Protein AF-A0A6A7N1U3-F1 (afdb_monomer_lite)

Sequence (208 aa):
MEHDYLNSYSTALIQRFNQGRMKMSNWFRCVLFIFVIFCEKYALAQCVNSATPSCGVYTQCFAKYCNCSTSSSEYFISYGKNYCERFLGNTKFSKEGEKWRNATLVCLQEAIVPHLEITEPVKACDCPAMRKVAIDSHVGCYTQPSNSICNLPTEDLVEIGKIVALKDIFSKEGWDTMKQIAAKCKTTAGSADKRDRWDTMSKALNAY

Structure (mmCIF, N/CA/C/O backbone):
data_AF-A0A6A7N1U3-F1
#
_entry.id   AF-A0A6A7N1U3-F1
#
loop_
_atom_site.group_PDB
_atom_site.id
_atom_site.type_symbol
_atom_site.label_atom_id
_atom_site.label_alt_id
_atom_site.label_comp_id
_atom_site.label_asym_id
_atom_site.label_entity_id
_atom_site.label_seq_id
_atom_site.pdbx_PDB_ins_code
_atom_site.Cartn_x
_atom_site.Cartn_y
_atom_site.Cartn_z
_atom_site.occupancy
_atom_site.B_iso_or_equiv
_atom_site.auth_seq_id
_atom_site.auth_comp_id
_atom_site.auth_asym_id
_atom_site.auth_atom_id
_atom_site.pdbx_PDB_model_num
ATOM 1 N N . MET A 1 1 ? 79.857 -4.836 -48.241 1.00 50.47 1 MET A N 1
ATOM 2 C CA . MET A 1 1 ? 79.971 -4.096 -46.965 1.00 50.47 1 MET A CA 1
ATOM 3 C C . MET A 1 1 ? 78.721 -3.244 -46.779 1.00 50.47 1 MET A C 1
ATOM 5 O O . MET A 1 1 ? 78.806 -2.028 -46.796 1.00 50.47 1 MET A O 1
ATOM 9 N N . GLU A 1 2 ? 77.547 -3.871 -46.676 1.00 46.44 2 GLU A N 1
ATOM 10 C CA . GLU A 1 2 ? 76.275 -3.126 -46.628 1.00 46.44 2 GLU A CA 1
ATOM 11 C C . GLU A 1 2 ? 75.153 -3.962 -45.984 1.00 46.44 2 GLU A C 1
ATOM 13 O O . GLU A 1 2 ? 74.002 -3.906 -46.389 1.00 46.44 2 GLU A O 1
ATOM 18 N N . HIS A 1 3 ? 75.498 -4.802 -45.000 1.00 45.06 3 HIS A N 1
ATOM 19 C CA . HIS A 1 3 ? 74.527 -5.649 -44.289 1.00 45.06 3 HIS A CA 1
ATOM 20 C C . HIS A 1 3 ? 74.457 -5.395 -42.773 1.00 45.06 3 HIS A C 1
ATOM 22 O O . HIS A 1 3 ? 73.609 -5.984 -42.110 1.00 45.06 3 HIS A O 1
ATOM 28 N N . ASP A 1 4 ? 75.256 -4.462 -42.235 1.00 54.09 4 ASP A N 1
ATOM 29 C CA . ASP A 1 4 ? 75.369 -4.241 -40.780 1.00 54.09 4 ASP A CA 1
ATOM 30 C C . ASP A 1 4 ? 74.748 -2.930 -40.262 1.00 54.09 4 ASP A C 1
ATOM 32 O O . ASP A 1 4 ? 74.696 -2.712 -39.055 1.00 54.09 4 ASP A O 1
ATOM 36 N N . TYR A 1 5 ? 74.215 -2.057 -41.128 1.00 45.06 5 TYR A N 1
ATOM 37 C CA . TYR A 1 5 ? 73.687 -0.749 -40.691 1.00 45.06 5 TYR A CA 1
ATOM 38 C C . TYR A 1 5 ? 72.175 -0.712 -40.404 1.00 45.06 5 TYR A C 1
ATOM 40 O O . TYR A 1 5 ? 71.711 0.161 -39.671 1.00 45.06 5 TYR A O 1
ATOM 48 N N . LEU A 1 6 ? 71.387 -1.669 -40.911 1.00 44.62 6 LEU A N 1
ATOM 49 C CA . LEU A 1 6 ? 69.923 -1.674 -40.737 1.00 44.62 6 LEU A CA 1
ATOM 50 C C . LEU A 1 6 ? 69.439 -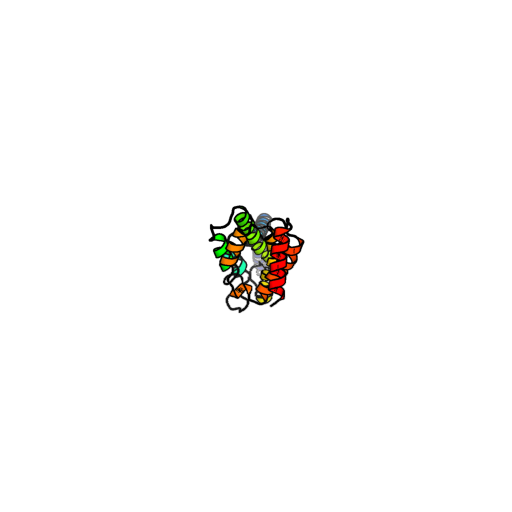2.416 -39.476 1.00 44.62 6 LEU A C 1
ATOM 52 O O . LEU A 1 6 ? 68.294 -2.240 -39.065 1.00 44.62 6 LEU A O 1
ATOM 56 N N . ASN A 1 7 ? 70.309 -3.178 -38.804 1.00 48.47 7 ASN A N 1
ATOM 57 C CA . ASN A 1 7 ? 69.941 -3.955 -37.609 1.00 48.47 7 ASN A CA 1
ATOM 58 C C . ASN A 1 7 ? 70.019 -3.167 -36.286 1.00 48.47 7 ASN A C 1
ATOM 60 O O . ASN A 1 7 ? 69.511 -3.626 -35.266 1.00 48.47 7 ASN A O 1
ATOM 64 N N . SER A 1 8 ? 70.622 -1.974 -36.291 1.00 50.38 8 SER A N 1
ATOM 65 C CA . SER A 1 8 ? 70.774 -1.121 -35.098 1.00 50.38 8 SER A CA 1
ATOM 66 C C . SER A 1 8 ? 69.531 -0.256 -34.814 1.00 50.38 8 SER A C 1
ATOM 68 O O . SER A 1 8 ? 69.204 0.039 -33.664 1.00 50.38 8 SER A O 1
ATOM 70 N N . TYR A 1 9 ? 68.768 0.104 -35.853 1.00 45.06 9 TYR A N 1
ATOM 71 C CA . TYR A 1 9 ? 67.606 0.993 -35.715 1.00 45.06 9 TYR A CA 1
ATOM 72 C C . TYR A 1 9 ? 66.306 0.264 -35.336 1.00 45.06 9 TYR A C 1
ATOM 74 O O . TYR A 1 9 ? 65.434 0.854 -34.695 1.00 45.06 9 TYR A O 1
ATOM 82 N N . SER A 1 10 ? 66.175 -1.027 -35.666 1.00 51.41 10 SER A N 1
ATOM 83 C CA . SER A 1 10 ? 64.956 -1.796 -35.371 1.00 51.41 10 SER A CA 1
ATOM 84 C C . SER A 1 10 ? 64.837 -2.200 -33.894 1.00 51.41 10 SER A C 1
ATOM 86 O O . SER A 1 10 ? 63.732 -2.336 -33.371 1.00 51.41 10 SER A O 1
ATOM 88 N N . THR A 1 11 ? 65.953 -2.348 -33.181 1.00 51.69 11 THR A N 1
ATOM 89 C CA . THR A 1 11 ? 65.985 -2.712 -31.752 1.00 51.69 11 THR A CA 1
ATOM 90 C C . THR A 1 11 ? 65.705 -1.520 -30.832 1.00 51.69 11 THR A C 1
ATOM 92 O O . THR A 1 11 ? 65.059 -1.687 -29.795 1.00 51.69 11 THR A O 1
ATOM 95 N N . ALA A 1 12 ? 66.083 -0.302 -31.233 1.00 50.91 12 ALA A N 1
ATOM 96 C CA . ALA A 1 12 ? 65.850 0.914 -30.447 1.00 50.91 12 ALA A CA 1
ATOM 97 C C . ALA A 1 12 ? 64.370 1.361 -30.423 1.00 50.91 12 ALA A C 1
ATOM 99 O O . ALA A 1 12 ? 63.897 1.896 -29.416 1.00 50.91 12 ALA A O 1
ATOM 100 N N . LEU A 1 13 ? 63.610 1.111 -31.496 1.00 49.84 13 LEU A N 1
ATOM 101 C CA . LEU A 1 13 ? 62.176 1.434 -31.571 1.00 49.84 13 LEU A CA 1
ATOM 102 C C . LEU A 1 13 ? 61.299 0.422 -30.815 1.00 49.84 13 LEU A C 1
ATOM 104 O O . LEU A 1 13 ? 60.340 0.819 -30.148 1.00 49.84 13 LEU A O 1
ATOM 108 N N . ILE A 1 14 ? 61.666 -0.865 -30.821 1.00 53.00 14 ILE A N 1
ATOM 109 C CA . ILE A 1 14 ? 60.950 -1.911 -30.069 1.00 53.00 14 ILE A CA 1
ATOM 110 C C . ILE A 1 14 ? 61.158 -1.749 -28.550 1.00 53.00 14 ILE A C 1
ATOM 112 O O . ILE A 1 14 ? 60.223 -1.954 -27.773 1.00 53.00 14 ILE A O 1
ATOM 116 N N . GLN A 1 15 ? 62.332 -1.290 -28.096 1.00 50.69 15 GLN A N 1
ATOM 117 C CA . GLN A 1 15 ? 62.557 -1.004 -26.671 1.00 50.69 15 GLN A CA 1
ATOM 118 C C . GLN A 1 15 ? 61.761 0.203 -26.150 1.00 50.69 15 GLN A C 1
ATOM 120 O O . GLN A 1 15 ? 61.333 0.185 -24.995 1.00 50.69 15 GLN A O 1
ATOM 125 N N . ARG A 1 16 ? 61.489 1.218 -26.983 1.00 49.69 16 ARG A N 1
ATOM 126 C CA . ARG A 1 16 ? 60.677 2.381 -26.575 1.00 49.69 16 ARG A CA 1
ATOM 127 C C . ARG A 1 16 ? 59.177 2.079 -26.519 1.00 49.69 16 ARG A C 1
ATOM 129 O O . ARG A 1 16 ? 58.504 2.581 -25.622 1.00 49.69 16 ARG A O 1
ATOM 136 N N . PHE A 1 17 ? 58.662 1.195 -27.377 1.00 47.50 17 PHE A N 1
ATOM 137 C CA . PHE A 1 17 ? 57.262 0.746 -27.297 1.00 47.50 17 PHE A CA 1
ATOM 138 C C . PHE A 1 17 ? 56.969 -0.103 -26.047 1.00 47.50 17 PHE A C 1
ATOM 140 O O . PHE A 1 17 ? 55.867 -0.045 -25.503 1.00 47.50 17 PHE A O 1
ATOM 147 N N . ASN A 1 18 ? 57.958 -0.842 -25.530 1.00 46.78 18 ASN A N 1
ATOM 148 C CA . ASN A 1 18 ? 57.790 -1.662 -24.324 1.00 46.78 18 ASN A CA 1
ATOM 149 C C . ASN A 1 18 ? 57.903 -0.868 -23.005 1.00 46.78 18 ASN A C 1
ATOM 151 O O . ASN A 1 18 ? 57.468 -1.351 -21.961 1.00 46.78 18 ASN A O 1
ATOM 155 N N . GLN A 1 19 ? 58.446 0.355 -23.037 1.00 49.53 19 GLN A N 1
ATOM 156 C CA . GLN A 1 19 ? 58.581 1.228 -21.860 1.00 49.53 19 GLN A CA 1
ATOM 157 C C . GLN A 1 19 ? 57.424 2.229 -21.681 1.00 49.53 19 GLN A C 1
ATOM 159 O O . GLN A 1 19 ? 57.359 2.907 -20.660 1.00 49.53 19 GLN A O 1
ATOM 164 N N . GLY A 1 20 ? 56.469 2.277 -22.616 1.00 42.31 20 GLY A N 1
ATOM 165 C CA . GLY A 1 20 ? 55.246 3.087 -22.513 1.00 42.31 20 GLY A CA 1
ATOM 166 C C . GLY A 1 20 ? 54.053 2.376 -21.865 1.00 42.31 20 GLY A C 1
ATOM 167 O O . GLY A 1 20 ? 52.970 2.951 -21.766 1.00 42.31 20 GLY A O 1
ATOM 168 N N . ARG A 1 21 ? 54.212 1.124 -21.412 1.00 48.84 21 ARG A N 1
ATOM 169 C CA . ARG A 1 21 ? 53.178 0.426 -20.640 1.00 48.84 21 ARG A CA 1
ATOM 170 C C . ARG A 1 21 ? 53.165 1.038 -19.239 1.00 48.84 21 ARG A C 1
ATOM 172 O O . ARG A 1 21 ? 53.895 0.581 -18.362 1.00 48.84 21 ARG A O 1
ATOM 179 N N . MET A 1 22 ? 52.379 2.104 -19.051 1.00 46.31 22 MET A N 1
ATOM 180 C CA . MET A 1 22 ? 52.116 2.683 -17.733 1.00 46.31 22 MET A CA 1
ATOM 181 C C . MET A 1 22 ? 51.844 1.535 -16.762 1.00 46.31 22 MET A C 1
ATOM 183 O O . MET A 1 22 ? 50.867 0.797 -16.916 1.00 46.31 22 MET A O 1
ATOM 187 N N . LYS A 1 23 ? 52.733 1.350 -15.780 1.00 51.47 23 LYS A N 1
ATOM 188 C CA . LYS A 1 23 ? 52.449 0.507 -14.625 1.00 51.47 23 LYS A CA 1
ATOM 189 C C . LYS A 1 23 ? 51.261 1.166 -13.944 1.00 51.47 23 LYS A C 1
ATOM 191 O O . LYS A 1 23 ? 51.439 2.141 -13.221 1.00 51.47 23 LYS A O 1
ATOM 196 N N . MET A 1 24 ? 50.056 0.682 -14.236 1.00 51.91 24 MET A N 1
ATOM 197 C CA . MET A 1 24 ? 48.864 1.029 -13.477 1.00 51.91 24 MET A CA 1
ATOM 198 C C . MET A 1 24 ? 49.200 0.648 -12.040 1.00 51.91 24 MET A C 1
ATOM 200 O O . MET A 1 24 ? 49.292 -0.537 -11.711 1.00 51.91 24 MET A O 1
ATOM 204 N N . SER A 1 25 ? 49.555 1.643 -11.230 1.00 61.16 25 SER A N 1
ATOM 205 C CA . SER A 1 25 ? 49.977 1.396 -9.863 1.00 61.16 25 SER A CA 1
ATOM 206 C C . SER A 1 25 ? 48.820 0.710 -9.143 1.00 61.16 25 SER A C 1
ATOM 208 O O . SER A 1 25 ? 47.650 0.937 -9.465 1.00 61.16 25 SER A O 1
ATOM 210 N N . ASN A 1 26 ? 49.126 -0.141 -8.164 1.00 55.31 26 ASN A N 1
ATOM 211 C CA . ASN A 1 26 ? 48.096 -0.802 -7.358 1.00 55.31 26 ASN A CA 1
ATOM 212 C C . ASN A 1 26 ? 47.098 0.213 -6.757 1.00 55.31 26 ASN A C 1
ATOM 214 O O . ASN A 1 26 ? 45.951 -0.143 -6.525 1.00 55.31 26 ASN A O 1
ATOM 218 N N . TRP A 1 27 ? 47.489 1.489 -6.625 1.00 53.34 27 TRP A N 1
ATOM 219 C CA . TRP A 1 27 ? 46.610 2.616 -6.311 1.00 53.34 27 TRP A CA 1
ATOM 220 C C . TRP A 1 27 ? 45.472 2.801 -7.327 1.00 53.34 27 TRP A C 1
ATOM 222 O O . TRP A 1 27 ? 44.320 2.856 -6.917 1.00 53.34 27 TRP A O 1
ATOM 232 N N . PHE A 1 28 ? 45.740 2.877 -8.637 1.00 54.59 28 PHE A N 1
ATOM 233 C CA . PHE A 1 28 ? 44.685 3.072 -9.647 1.00 54.59 28 PHE A CA 1
ATOM 234 C C . PHE A 1 28 ? 43.725 1.885 -9.716 1.00 54.59 28 PHE A C 1
ATOM 236 O O . PHE A 1 28 ? 42.524 2.081 -9.879 1.00 54.59 28 PHE A O 1
ATOM 243 N N . ARG A 1 29 ? 44.234 0.662 -9.519 1.00 55.44 29 ARG A N 1
ATOM 244 C CA . ARG A 1 29 ? 43.393 -0.534 -9.376 1.00 55.44 29 ARG A CA 1
ATOM 245 C C . ARG A 1 29 ? 42.526 -0.455 -8.116 1.00 55.44 29 ARG A C 1
ATOM 247 O O . ARG A 1 29 ? 41.325 -0.664 -8.218 1.00 55.44 29 ARG A O 1
ATOM 254 N N . CYS A 1 30 ? 43.083 -0.071 -6.968 1.00 52.34 30 CYS A N 1
ATOM 255 C CA . CYS A 1 30 ? 42.308 0.125 -5.739 1.00 52.34 30 CYS A CA 1
ATOM 256 C C . CYS A 1 30 ? 41.254 1.235 -5.873 1.00 52.34 30 CYS A C 1
ATOM 258 O O . CYS A 1 30 ? 40.128 1.046 -5.430 1.00 52.34 30 CYS A O 1
ATOM 260 N N . VAL A 1 31 ? 41.570 2.361 -6.518 1.00 58.62 31 VAL A N 1
ATOM 261 C CA . VAL A 1 31 ? 40.620 3.469 -6.717 1.00 58.62 31 VAL A CA 1
ATOM 262 C C . VAL A 1 31 ? 39.477 3.068 -7.651 1.00 58.62 31 VAL A C 1
ATOM 264 O O . VAL A 1 31 ? 38.331 3.380 -7.344 1.00 58.62 31 VAL A O 1
ATOM 267 N N . LEU A 1 32 ? 39.748 2.325 -8.733 1.00 57.34 32 LEU A N 1
ATOM 268 C CA . LEU A 1 32 ? 38.697 1.804 -9.618 1.00 57.34 32 LEU A CA 1
ATOM 269 C C . LEU A 1 32 ? 37.788 0.795 -8.895 1.00 57.34 32 LEU A C 1
ATOM 271 O O . LEU A 1 32 ? 36.570 0.862 -9.032 1.00 57.34 32 LEU A O 1
ATOM 275 N N . PHE A 1 33 ? 38.364 -0.104 -8.087 1.00 55.91 33 PHE A N 1
ATOM 276 C CA . PHE A 1 33 ? 37.598 -1.062 -7.280 1.00 55.91 33 PHE A CA 1
ATOM 277 C C . PHE A 1 33 ? 36.744 -0.370 -6.202 1.00 55.91 33 PHE A C 1
ATOM 279 O O . PHE A 1 33 ? 35.595 -0.755 -5.996 1.00 55.91 33 PHE A O 1
ATOM 286 N N . ILE A 1 34 ? 37.257 0.683 -5.556 1.00 55.59 34 ILE A N 1
ATOM 287 C CA . ILE A 1 34 ? 36.497 1.492 -4.588 1.00 55.59 34 ILE A CA 1
ATOM 288 C C . ILE A 1 34 ? 35.350 2.248 -5.283 1.00 55.59 34 ILE A C 1
ATOM 290 O O . ILE A 1 34 ? 34.248 2.299 -4.739 1.00 55.59 34 ILE A O 1
ATOM 294 N N . PHE A 1 35 ? 35.563 2.771 -6.496 1.00 54.53 35 PHE A N 1
ATOM 295 C CA . PHE A 1 35 ? 34.532 3.479 -7.269 1.00 54.53 35 PHE A CA 1
ATOM 296 C C . PHE A 1 35 ? 33.361 2.576 -7.694 1.00 54.53 35 PHE A C 1
ATOM 298 O O . PHE A 1 35 ? 32.206 2.995 -7.618 1.00 54.53 35 PHE A O 1
ATOM 305 N N . VAL A 1 36 ? 33.636 1.332 -8.102 1.00 54.78 36 VAL A N 1
ATOM 306 C CA . VAL A 1 36 ? 32.593 0.373 -8.516 1.00 54.78 36 VAL A CA 1
ATOM 307 C C . VAL A 1 36 ? 31.751 -0.089 -7.319 1.00 54.78 36 VAL A C 1
ATOM 309 O O . VAL A 1 36 ? 30.525 -0.081 -7.403 1.00 54.78 36 VAL A O 1
ATOM 312 N N . ILE A 1 37 ? 32.381 -0.396 -6.176 1.00 55.47 37 ILE A N 1
ATOM 313 C CA . ILE A 1 37 ? 31.669 -0.808 -4.949 1.00 55.47 37 ILE A CA 1
ATOM 314 C C . ILE A 1 37 ? 30.805 0.332 -4.389 1.00 55.47 37 ILE A C 1
ATOM 316 O O . ILE A 1 37 ? 29.726 0.082 -3.851 1.00 55.47 37 ILE A O 1
ATOM 320 N N . PHE A 1 38 ? 31.253 1.586 -4.509 1.00 53.19 38 PHE A N 1
ATOM 321 C CA . PHE A 1 38 ? 30.444 2.734 -4.101 1.00 53.19 38 PHE A CA 1
ATOM 322 C C . PHE A 1 38 ? 29.171 2.833 -4.960 1.00 53.19 38 PHE A C 1
ATOM 324 O O . PHE A 1 38 ? 28.084 2.931 -4.399 1.00 53.19 38 PHE A O 1
ATOM 331 N N . CYS A 1 39 ? 29.265 2.716 -6.289 1.00 57.31 39 CYS A N 1
ATOM 332 C CA . CYS A 1 39 ? 28.134 2.909 -7.208 1.00 57.31 39 CYS A CA 1
ATOM 333 C C . CYS A 1 39 ? 26.964 1.926 -6.981 1.00 57.31 39 CYS A C 1
ATOM 335 O O . CYS A 1 39 ? 25.806 2.344 -6.936 1.00 57.31 39 CYS A O 1
ATOM 337 N N . GLU A 1 40 ? 27.261 0.644 -6.754 1.00 55.62 40 GLU A N 1
ATOM 338 C CA . GLU A 1 40 ? 26.246 -0.399 -6.539 1.00 55.62 40 GLU A CA 1
ATOM 339 C C . GLU A 1 40 ? 25.449 -0.178 -5.238 1.00 55.62 40 GLU A C 1
ATOM 341 O O . GLU A 1 40 ? 24.228 -0.340 -5.204 1.00 55.62 40 GLU A O 1
ATOM 346 N N . LYS A 1 41 ? 26.111 0.305 -4.176 1.00 59.97 41 LYS A N 1
ATOM 347 C CA . LYS A 1 41 ? 25.443 0.610 -2.899 1.00 59.97 41 LYS A CA 1
ATOM 348 C C . LYS A 1 41 ? 24.538 1.841 -2.964 1.00 59.97 41 LYS A C 1
ATOM 350 O O . LYS A 1 41 ? 23.513 1.860 -2.283 1.00 59.97 41 LYS A O 1
ATOM 355 N N . TYR A 1 42 ? 24.863 2.846 -3.783 1.00 65.12 42 TYR A N 1
ATOM 356 C CA . TYR A 1 42 ? 23.974 4.001 -3.980 1.00 65.12 42 TYR A CA 1
ATOM 357 C C . TYR A 1 42 ? 22.703 3.632 -4.746 1.00 65.12 42 TYR A C 1
ATOM 359 O O . TYR A 1 42 ? 21.633 4.160 -4.438 1.00 65.12 42 TYR A O 1
ATOM 367 N N . ALA A 1 43 ? 22.796 2.713 -5.712 1.00 69.06 43 ALA A N 1
ATOM 368 C CA . ALA A 1 43 ? 21.661 2.342 -6.549 1.00 69.06 43 ALA A CA 1
ATOM 369 C C . ALA A 1 43 ? 20.576 1.553 -5.794 1.00 69.06 43 ALA A C 1
ATOM 371 O O . ALA A 1 43 ? 19.399 1.683 -6.121 1.00 69.06 43 ALA A O 1
ATOM 372 N N . LEU A 1 44 ? 20.943 0.785 -4.764 1.00 73.94 44 LEU A N 1
ATOM 373 C CA . LEU A 1 44 ? 19.981 0.128 -3.874 1.00 73.94 44 LEU A CA 1
ATOM 374 C C . LEU A 1 44 ? 19.384 1.113 -2.851 1.00 73.94 44 LEU A C 1
ATOM 376 O O . LEU A 1 44 ? 18.196 1.053 -2.541 1.00 73.94 44 LEU A O 1
ATOM 380 N N . ALA A 1 45 ? 20.193 2.055 -2.353 1.00 77.56 45 ALA A N 1
ATOM 381 C CA . ALA A 1 45 ? 19.776 3.015 -1.329 1.00 77.56 45 ALA A CA 1
ATOM 382 C C . ALA A 1 45 ? 18.644 3.957 -1.788 1.00 77.56 45 ALA A C 1
ATOM 384 O O . ALA A 1 45 ? 17.806 4.338 -0.980 1.00 77.56 45 ALA A O 1
ATOM 385 N N . GLN A 1 46 ? 18.573 4.300 -3.078 1.00 81.62 46 GLN A N 1
ATOM 386 C CA . GLN A 1 46 ? 17.479 5.106 -3.660 1.00 81.62 46 GLN A CA 1
ATOM 387 C C . GLN A 1 46 ? 16.137 4.353 -3.775 1.00 81.62 46 GLN A C 1
ATOM 389 O O . GLN A 1 46 ? 15.111 4.965 -4.068 1.00 81.62 46 GLN A O 1
ATOM 394 N N . CYS A 1 47 ? 16.140 3.028 -3.604 1.00 90.50 47 CYS A N 1
ATOM 395 C CA . CYS A 1 47 ? 14.961 2.178 -3.783 1.00 90.50 47 CYS A CA 1
ATOM 396 C C . CYS A 1 47 ? 14.269 1.822 -2.465 1.00 90.50 47 CYS A C 1
ATOM 398 O O . CYS A 1 47 ? 13.194 1.231 -2.484 1.00 90.50 47 CYS A O 1
ATOM 400 N N . VAL A 1 48 ? 14.867 2.184 -1.332 1.00 89.00 48 VAL A N 1
ATOM 401 C CA . VAL A 1 48 ? 14.341 1.928 0.012 1.00 89.00 48 VAL A CA 1
ATOM 402 C C . VAL A 1 48 ? 13.923 3.237 0.674 1.00 89.00 48 VAL A C 1
ATOM 404 O O . VAL A 1 48 ? 14.424 4.308 0.332 1.00 89.00 48 VAL A O 1
ATOM 407 N N . ASN A 1 49 ? 13.013 3.163 1.643 1.00 85.50 49 ASN A N 1
ATOM 408 C CA . ASN A 1 49 ? 12.637 4.319 2.450 1.00 85.50 49 ASN A CA 1
ATOM 409 C C . ASN A 1 49 ? 13.355 4.273 3.801 1.00 85.50 49 ASN A C 1
ATOM 411 O O . ASN A 1 49 ? 13.411 3.240 4.458 1.00 85.50 49 ASN A O 1
ATOM 415 N N . SER A 1 50 ? 13.879 5.407 4.265 1.00 69.88 50 SER A N 1
ATOM 416 C CA . SER A 1 50 ? 14.546 5.508 5.569 1.00 69.88 50 SER A CA 1
ATOM 417 C C . SER A 1 50 ? 13.523 5.601 6.711 1.00 69.88 50 SER A C 1
ATOM 419 O O . SER A 1 50 ? 13.377 6.663 7.318 1.00 69.88 50 SER A O 1
ATOM 421 N N . ALA A 1 51 ? 12.779 4.514 6.960 1.00 75.56 51 ALA A N 1
ATOM 422 C CA . ALA A 1 51 ? 11.685 4.350 7.938 1.00 75.56 51 ALA A CA 1
ATOM 423 C C . ALA A 1 51 ? 10.460 5.280 7.776 1.00 75.56 51 ALA A C 1
ATOM 425 O O . ALA A 1 51 ? 9.351 4.921 8.172 1.00 75.56 51 ALA A O 1
ATOM 426 N N . THR A 1 52 ? 10.632 6.453 7.173 1.00 88.25 52 THR A N 1
ATOM 427 C CA . THR A 1 52 ? 9.562 7.371 6.789 1.00 88.25 52 THR A CA 1
ATOM 428 C C . THR A 1 52 ? 9.186 7.106 5.333 1.00 88.25 52 THR A C 1
ATOM 430 O O . THR A 1 52 ? 10.071 7.140 4.477 1.00 88.25 52 THR A O 1
ATOM 433 N N . PRO A 1 53 ? 7.903 6.864 5.015 1.00 93.56 53 PRO A N 1
ATOM 434 C CA . PRO A 1 53 ? 7.482 6.646 3.637 1.00 93.56 53 PRO A CA 1
ATOM 435 C C . PRO A 1 53 ? 7.697 7.903 2.787 1.00 93.56 53 PRO A C 1
ATOM 437 O O . PRO A 1 53 ? 7.354 9.015 3.188 1.00 93.56 53 PRO A O 1
ATOM 440 N N . SER A 1 54 ? 8.187 7.711 1.568 1.00 94.75 54 SER A N 1
ATOM 441 C CA . SER A 1 54 ? 8.198 8.722 0.517 1.00 94.75 54 SER A CA 1
ATOM 442 C C . SER A 1 54 ? 7.620 8.129 -0.756 1.00 94.75 54 SER A C 1
ATOM 444 O O . SER A 1 54 ? 7.929 6.996 -1.121 1.00 94.75 54 SER A O 1
ATOM 446 N N . CYS A 1 55 ? 6.806 8.896 -1.480 1.00 97.19 55 CYS A N 1
ATOM 447 C CA . CYS A 1 55 ? 6.306 8.468 -2.788 1.00 97.19 55 CYS A CA 1
ATOM 448 C C . CYS A 1 55 ? 7.338 8.672 -3.910 1.00 97.19 55 CYS A C 1
ATOM 450 O O . CYS A 1 55 ? 7.115 8.219 -5.032 1.00 97.19 55 CYS A O 1
ATOM 452 N N . GLY A 1 56 ? 8.479 9.313 -3.619 1.00 95.44 56 GLY A N 1
ATOM 453 C CA . GLY A 1 56 ? 9.550 9.555 -4.590 1.00 95.44 56 GLY A CA 1
ATOM 454 C C . GLY A 1 56 ? 10.200 8.275 -5.119 1.00 95.44 56 GLY A C 1
ATOM 455 O O . GLY A 1 56 ? 10.600 8.241 -6.279 1.00 95.44 56 GLY A O 1
ATOM 456 N N . VAL A 1 57 ? 10.225 7.196 -4.327 1.00 95.62 57 VAL A N 1
ATOM 457 C CA . VAL A 1 57 ? 10.812 5.904 -4.739 1.00 95.62 57 VAL A CA 1
ATOM 458 C C . VAL A 1 57 ? 10.153 5.331 -5.998 1.00 95.62 57 VAL A C 1
ATOM 460 O O . VAL A 1 57 ? 10.829 4.701 -6.811 1.00 95.62 57 VAL A O 1
ATOM 463 N N . TYR A 1 58 ? 8.863 5.618 -6.220 1.00 97.00 58 TYR A N 1
ATOM 464 C CA . TYR A 1 58 ? 8.136 5.152 -7.401 1.00 97.00 58 TYR A CA 1
ATOM 465 C C . TYR A 1 58 ? 8.688 5.742 -8.702 1.00 97.00 58 TYR A C 1
ATOM 467 O O . TYR A 1 58 ? 8.778 5.031 -9.699 1.00 97.00 58 TYR A O 1
ATOM 475 N N . THR A 1 59 ? 9.075 7.022 -8.708 1.00 95.38 59 THR A N 1
ATOM 476 C CA . THR A 1 59 ? 9.631 7.683 -9.901 1.00 95.38 59 THR A CA 1
ATOM 477 C C . THR A 1 59 ? 11.144 7.554 -9.981 1.00 95.38 59 THR A C 1
ATOM 479 O O . THR A 1 59 ? 11.680 7.323 -11.059 1.00 95.38 59 THR A O 1
ATOM 482 N N . GLN A 1 60 ? 11.834 7.703 -8.850 1.00 93.75 60 GLN A N 1
ATOM 483 C CA . GLN A 1 60 ? 13.295 7.774 -8.800 1.00 93.75 60 GLN A CA 1
ATOM 484 C C . GLN A 1 60 ? 13.952 6.396 -8.919 1.00 93.75 60 GLN A C 1
ATOM 486 O O . GLN A 1 60 ? 15.044 6.295 -9.473 1.00 93.75 60 GLN A O 1
ATOM 491 N N . CYS A 1 61 ? 13.278 5.341 -8.449 1.00 95.44 61 CYS A N 1
ATOM 492 C CA . CYS A 1 61 ? 13.770 3.973 -8.556 1.00 95.44 61 CYS A CA 1
ATOM 493 C C . CYS A 1 61 ? 12.830 3.057 -9.351 1.00 95.44 61 CYS A C 1
ATOM 495 O O . CYS A 1 61 ? 13.238 2.538 -10.387 1.00 95.44 61 CYS A O 1
ATOM 497 N N . PHE A 1 62 ? 11.588 2.835 -8.910 1.00 96.62 62 PHE A N 1
ATOM 498 C CA . PHE A 1 62 ? 10.797 1.705 -9.423 1.00 96.62 62 PHE A CA 1
ATOM 499 C C . PHE A 1 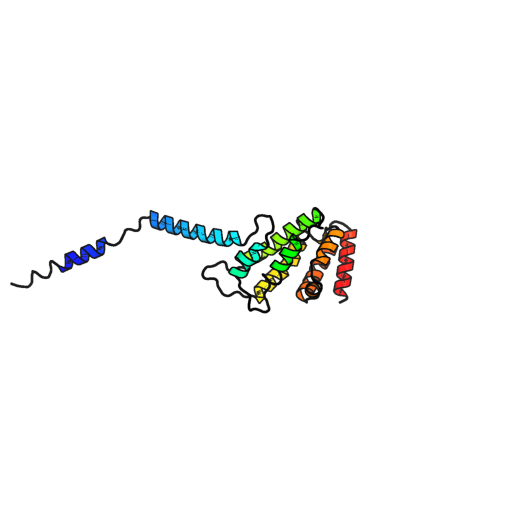62 ? 10.503 1.833 -10.920 1.00 96.62 62 PHE A C 1
ATOM 501 O O . PHE A 1 62 ? 10.821 0.927 -11.683 1.00 96.62 62 PHE A O 1
ATOM 508 N N . ALA A 1 63 ? 10.005 2.988 -11.370 1.00 95.81 63 ALA A N 1
ATOM 509 C CA . ALA A 1 63 ? 9.774 3.248 -12.791 1.00 95.81 63 ALA A CA 1
ATOM 510 C C . ALA A 1 63 ? 11.070 3.420 -13.606 1.00 95.81 63 ALA A C 1
ATOM 512 O O . ALA A 1 63 ? 11.043 3.252 -14.824 1.00 95.81 63 ALA A O 1
ATOM 513 N N . LYS A 1 64 ? 12.199 3.743 -12.954 1.00 94.94 64 LYS A N 1
ATOM 514 C CA . LYS A 1 64 ? 13.514 3.830 -13.604 1.00 94.94 64 LYS A CA 1
ATOM 515 C C . LYS A 1 64 ? 14.028 2.440 -13.981 1.00 94.94 64 LYS A C 1
ATOM 517 O O . LYS A 1 64 ? 14.396 2.234 -15.131 1.00 94.94 64 LYS A O 1
ATOM 522 N N . TYR A 1 65 ? 14.051 1.508 -13.026 1.00 95.44 65 TYR A N 1
ATOM 523 C CA . TYR A 1 65 ? 14.590 0.154 -13.229 1.00 95.44 65 TYR A CA 1
ATOM 524 C C . TYR A 1 65 ? 13.561 -0.840 -13.763 1.00 95.44 65 TYR A C 1
ATOM 526 O O . TYR A 1 65 ? 13.927 -1.885 -14.288 1.00 95.44 65 TYR A O 1
ATOM 534 N N . CYS A 1 66 ? 12.276 -0.509 -13.675 1.00 96.25 66 CYS A N 1
ATOM 535 C CA . CYS A 1 66 ? 11.203 -1.265 -14.289 1.00 96.25 66 CYS A CA 1
ATOM 536 C C . CYS A 1 66 ? 10.197 -0.312 -14.948 1.00 96.25 66 CYS A C 1
ATOM 538 O O . CYS A 1 66 ? 9.173 0.073 -14.378 1.00 96.25 66 CYS A O 1
ATOM 540 N N . ASN A 1 67 ? 10.515 0.109 -16.174 1.00 95.44 67 ASN A N 1
ATOM 541 C CA . ASN A 1 67 ? 9.662 1.018 -16.929 1.00 95.44 67 ASN A CA 1
ATOM 542 C C . ASN A 1 67 ? 8.511 0.258 -17.604 1.00 95.44 67 ASN A C 1
ATOM 544 O O . ASN A 1 67 ? 8.720 -0.483 -18.563 1.00 95.44 67 ASN A O 1
ATOM 548 N N . CYS A 1 68 ? 7.293 0.507 -17.126 1.00 96.00 68 CYS A N 1
ATOM 549 C CA . CYS A 1 68 ? 6.057 -0.084 -17.638 1.00 96.00 68 CYS A CA 1
ATOM 550 C C . CYS A 1 68 ? 5.114 0.933 -18.291 1.00 96.00 68 CYS A C 1
ATOM 552 O O . CYS A 1 68 ? 3.937 0.641 -18.466 1.00 96.00 68 CYS A O 1
ATOM 554 N N . SER A 1 69 ? 5.608 2.120 -18.660 1.00 93.25 69 SER A N 1
ATOM 555 C CA . SER A 1 69 ? 4.783 3.248 -19.134 1.00 93.25 69 SER A CA 1
ATOM 556 C C . SER A 1 69 ? 3.899 2.951 -20.353 1.00 93.25 69 SER A C 1
ATOM 558 O O . SER A 1 69 ? 2.860 3.585 -20.514 1.00 93.25 69 SER A O 1
ATOM 560 N N . THR A 1 70 ? 4.274 1.988 -21.197 1.00 94.06 70 THR A N 1
ATOM 561 C CA . THR A 1 70 ? 3.496 1.559 -22.374 1.00 94.06 70 THR A CA 1
ATOM 562 C C . THR A 1 70 ? 2.728 0.251 -22.158 1.00 94.06 70 THR A C 1
ATOM 564 O O . THR A 1 70 ? 2.021 -0.202 -23.056 1.00 94.06 70 THR A O 1
ATOM 567 N N . SER A 1 71 ? 2.859 -0.376 -20.986 1.00 95.62 71 SER A N 1
ATOM 568 C CA . SER A 1 71 ? 2.209 -1.643 -20.651 1.00 95.62 71 SER A CA 1
ATOM 569 C C . SER A 1 71 ? 0.832 -1.409 -20.031 1.00 95.62 71 SER A C 1
ATOM 571 O O . SER A 1 71 ? 0.664 -0.551 -19.170 1.00 95.62 71 SER A O 1
ATOM 573 N N . SER A 1 72 ? -0.152 -2.243 -20.374 1.00 94.12 72 SER A N 1
ATOM 574 C CA . SER A 1 72 ? -1.438 -2.280 -19.661 1.00 94.12 72 SER A CA 1
ATOM 575 C C . SER A 1 72 ? -1.314 -2.780 -18.215 1.00 94.12 72 SER A C 1
ATOM 577 O O . SER A 1 72 ? -2.252 -2.641 -17.437 1.00 94.12 72 SER A O 1
ATOM 579 N N . SER A 1 73 ? -0.173 -3.377 -17.856 1.00 94.56 73 SER A N 1
ATOM 580 C CA . SER A 1 73 ? 0.151 -3.829 -16.499 1.00 94.56 73 SER A CA 1
ATOM 581 C C . SER A 1 73 ? 0.946 -2.791 -15.703 1.00 94.56 73 SER A C 1
ATOM 583 O O . SER A 1 73 ? 1.502 -3.136 -14.663 1.00 94.56 73 SER A O 1
ATOM 585 N N . GLU A 1 74 ? 1.016 -1.535 -16.161 1.00 95.25 74 GLU A N 1
ATOM 586 C CA . GLU A 1 74 ? 1.618 -0.445 -15.389 1.00 95.25 74 GLU A CA 1
ATOM 587 C C . GLU A 1 74 ? 1.000 -0.384 -13.980 1.00 95.25 74 GLU A C 1
ATOM 589 O O . GLU A 1 74 ? -0.211 -0.529 -13.791 1.00 95.25 74 GLU A O 1
ATOM 594 N N . TYR A 1 75 ? 1.858 -0.232 -12.975 1.00 95.75 75 TYR A N 1
ATOM 595 C CA . TYR A 1 75 ? 1.462 -0.251 -11.571 1.00 95.75 75 TYR A CA 1
ATOM 596 C C . TYR A 1 75 ? 2.108 0.890 -10.787 1.00 95.75 75 TYR A C 1
ATOM 598 O O . TYR A 1 75 ? 1.435 1.566 -10.012 1.00 95.75 75 TYR A O 1
ATOM 606 N N . PHE A 1 76 ? 3.411 1.114 -10.949 1.00 96.56 76 PHE A N 1
ATOM 607 C CA . PHE A 1 76 ? 4.168 1.999 -10.071 1.00 96.56 76 PHE A CA 1
ATOM 608 C C . PHE A 1 76 ? 3.691 3.445 -10.084 1.00 96.56 76 PHE A C 1
ATOM 610 O O . PHE A 1 76 ? 3.643 4.065 -9.023 1.00 96.56 76 PHE A O 1
ATOM 617 N N . ILE A 1 77 ? 3.319 3.988 -11.237 1.00 96.62 77 ILE A N 1
ATOM 618 C CA . ILE A 1 77 ? 2.940 5.394 -11.355 1.00 96.62 77 ILE A CA 1
ATOM 619 C C . ILE A 1 77 ? 1.427 5.567 -11.231 1.00 96.62 77 ILE A C 1
ATOM 621 O O . ILE A 1 77 ? 0.969 6.308 -10.360 1.00 96.62 77 ILE A O 1
ATOM 625 N N . SER A 1 78 ? 0.641 4.881 -12.060 1.00 93.50 78 SER A N 1
ATOM 626 C CA . SER A 1 78 ? -0.815 5.060 -12.108 1.00 93.50 78 SER A CA 1
ATOM 627 C C . SER A 1 78 ? -1.533 4.551 -10.855 1.00 93.50 78 SER A C 1
ATOM 629 O O . SER A 1 78 ? -2.575 5.105 -10.487 1.00 93.50 78 SER A O 1
ATOM 631 N N . TYR A 1 79 ? -0.963 3.548 -10.177 1.00 94.38 79 TYR A N 1
ATOM 632 C CA . TYR A 1 79 ? -1.543 2.922 -8.990 1.00 94.38 79 TYR A CA 1
ATOM 633 C C . TYR A 1 79 ? -0.725 3.205 -7.722 1.00 94.38 79 TYR A C 1
ATOM 635 O O . TYR A 1 79 ? -1.187 3.929 -6.842 1.00 94.38 79 TYR A O 1
ATOM 643 N N . GLY A 1 80 ? 0.498 2.677 -7.623 1.00 96.12 80 GLY A N 1
ATOM 644 C CA . GLY A 1 80 ? 1.319 2.716 -6.409 1.00 96.12 80 GLY A CA 1
ATOM 645 C C . GLY A 1 80 ? 1.611 4.136 -5.920 1.00 96.12 80 GLY A C 1
ATOM 646 O O . GLY A 1 80 ? 1.272 4.484 -4.786 1.00 96.12 80 GLY A O 1
ATOM 647 N N . LYS A 1 81 ? 2.176 4.988 -6.784 1.00 97.44 81 LYS A N 1
ATOM 648 C CA . LYS A 1 81 ? 2.449 6.400 -6.475 1.00 97.44 81 LYS A CA 1
ATOM 649 C C . LYS A 1 81 ? 1.170 7.169 -6.164 1.00 97.44 81 LYS A C 1
ATOM 651 O O . LYS A 1 81 ? 1.124 7.863 -5.154 1.00 97.44 81 LYS A O 1
ATOM 656 N N . ASN A 1 82 ? 0.143 7.015 -6.997 1.00 96.31 82 ASN A N 1
ATOM 657 C CA . ASN A 1 82 ? -1.154 7.667 -6.815 1.00 96.31 82 ASN A CA 1
ATOM 658 C C . ASN A 1 82 ? -1.733 7.386 -5.416 1.00 96.31 82 ASN A C 1
ATOM 660 O O . ASN A 1 82 ? -2.047 8.312 -4.667 1.00 96.31 82 ASN A O 1
ATOM 664 N N . TYR A 1 83 ? -1.800 6.116 -5.010 1.00 97.19 83 TYR A N 1
ATOM 665 C CA . TYR A 1 83 ? -2.289 5.762 -3.680 1.00 97.19 83 TYR A CA 1
ATOM 666 C C . TYR A 1 83 ? -1.364 6.222 -2.561 1.00 97.19 83 TYR A C 1
ATOM 668 O O . TYR A 1 83 ? -1.857 6.750 -1.567 1.00 97.19 83 TYR A O 1
ATOM 676 N N . CYS A 1 84 ? -0.048 6.098 -2.728 1.00 98.19 84 CYS A N 1
ATOM 677 C CA . CYS A 1 84 ? 0.916 6.627 -1.767 1.00 98.19 84 CYS A CA 1
ATOM 678 C C . CYS A 1 84 ? 0.669 8.117 -1.477 1.00 98.19 84 CYS A C 1
ATOM 680 O O . CYS A 1 84 ? 0.554 8.508 -0.316 1.00 98.19 84 CYS A O 1
ATOM 682 N N . GLU A 1 85 ? 0.511 8.937 -2.519 1.00 98.12 85 GLU A N 1
ATOM 683 C CA . GLU A 1 85 ? 0.295 10.381 -2.382 1.00 98.12 85 GLU A CA 1
ATOM 684 C C . GLU A 1 85 ? -1.039 10.691 -1.699 1.00 98.12 85 GLU A C 1
ATOM 686 O O . GLU A 1 85 ? -1.098 11.552 -0.822 1.00 98.12 85 GLU A O 1
ATOM 691 N N . ARG A 1 86 ? -2.102 9.946 -2.022 1.00 97.81 86 ARG A N 1
ATOM 692 C CA . ARG A 1 86 ? -3.413 10.103 -1.373 1.00 97.81 86 ARG A CA 1
ATOM 693 C C . ARG A 1 86 ? -3.386 9.703 0.102 1.00 97.81 86 ARG A C 1
ATOM 695 O O . ARG A 1 86 ? -4.021 10.368 0.916 1.00 97.81 86 ARG A O 1
ATOM 702 N N . PHE A 1 87 ? -2.649 8.652 0.459 1.00 97.56 87 PHE A N 1
ATOM 703 C CA . PHE A 1 87 ? -2.469 8.246 1.852 1.00 97.56 87 PHE A CA 1
ATOM 704 C C . PHE A 1 87 ? -1.662 9.273 2.648 1.00 97.56 87 PHE A C 1
ATOM 706 O O . PHE A 1 87 ? -2.099 9.668 3.730 1.00 97.56 87 PHE A O 1
ATOM 713 N N . LEU A 1 88 ? -0.514 9.725 2.131 1.00 97.44 88 LEU A N 1
ATOM 714 C CA . LEU A 1 88 ? 0.310 10.735 2.810 1.00 97.44 88 LEU A CA 1
ATOM 715 C C . LEU A 1 88 ? -0.370 12.107 2.869 1.00 97.44 88 LEU A C 1
ATOM 717 O O . LEU A 1 88 ? -0.161 12.843 3.828 1.00 97.44 88 LEU A O 1
ATOM 721 N N . GLY A 1 89 ? -1.210 12.431 1.886 1.00 97.44 89 GLY A N 1
ATOM 722 C CA . GLY A 1 89 ? -2.007 13.655 1.869 1.00 97.44 89 GLY A CA 1
ATOM 723 C C . GLY A 1 89 ? -3.213 13.647 2.816 1.00 97.44 89 GLY A C 1
ATOM 724 O O . GLY A 1 89 ? -3.780 14.709 3.064 1.00 97.44 89 GLY A O 1
ATOM 725 N N . ASN A 1 90 ? -3.626 12.491 3.356 1.00 96.81 90 ASN A N 1
ATOM 726 C CA . ASN A 1 90 ? -4.733 12.434 4.310 1.00 96.81 90 ASN A CA 1
ATOM 727 C C . ASN A 1 90 ? -4.250 12.736 5.739 1.00 96.81 90 ASN A C 1
ATOM 729 O O . ASN A 1 90 ? -3.536 11.942 6.354 1.00 96.81 90 ASN A O 1
ATOM 733 N N . THR A 1 91 ? -4.706 13.867 6.277 1.00 96.62 91 THR A N 1
ATOM 734 C CA . THR A 1 91 ? -4.403 14.368 7.627 1.00 96.62 91 THR A CA 1
ATOM 735 C C . THR A 1 91 ? -5.458 14.002 8.679 1.00 96.62 91 THR A C 1
ATOM 737 O O . THR A 1 91 ? -5.391 14.486 9.804 1.00 96.62 91 THR A O 1
ATOM 740 N N . LYS A 1 92 ? -6.461 13.184 8.326 1.00 98.12 92 LYS A N 1
ATOM 741 C CA . LYS A 1 92 ? -7.589 12.814 9.203 1.00 98.12 92 LYS A CA 1
ATOM 742 C C . LYS A 1 92 ? -7.395 11.503 9.962 1.00 98.12 92 LYS A C 1
ATOM 744 O O . LYS A 1 92 ? -8.275 11.124 10.729 1.00 98.12 92 LYS A O 1
ATOM 749 N N . PHE A 1 93 ? -6.285 10.808 9.734 1.00 98.06 93 PHE A N 1
ATOM 750 C CA . PHE A 1 93 ? -5.953 9.605 10.489 1.00 98.06 93 PHE A CA 1
ATOM 751 C C . PHE A 1 93 ? -5.736 9.925 11.972 1.00 98.06 93 PHE A C 1
ATOM 753 O O . PHE A 1 93 ? -5.204 10.979 12.324 1.00 98.06 93 PHE A O 1
ATOM 760 N N . SER A 1 94 ? -6.111 8.989 12.841 1.00 98.25 94 SER A N 1
ATOM 761 C CA . SER A 1 94 ? -5.659 8.982 14.232 1.00 98.25 94 SER A CA 1
ATOM 762 C C . SER A 1 94 ? -4.136 8.766 14.299 1.00 98.25 94 SER A C 1
ATOM 764 O O . SER A 1 94 ? -3.501 8.411 13.303 1.00 98.25 94 SER A O 1
ATOM 766 N N . LYS A 1 95 ? -3.521 8.903 15.481 1.00 97.81 95 LYS A N 1
ATOM 767 C CA . LYS A 1 95 ? -2.081 8.608 15.646 1.00 97.81 95 LYS A CA 1
ATOM 768 C C . LYS A 1 95 ? -1.762 7.145 15.314 1.00 97.81 95 LYS A C 1
ATOM 770 O O . LYS A 1 95 ? -0.720 6.838 14.732 1.00 97.81 95 LYS A O 1
ATOM 775 N N . GLU A 1 96 ? -2.663 6.239 15.670 1.00 97.06 96 GLU A N 1
ATOM 776 C CA . GLU A 1 96 ? -2.604 4.816 15.363 1.00 97.06 96 GLU A CA 1
ATOM 777 C C . GLU A 1 96 ? -2.725 4.578 13.854 1.00 97.06 96 GLU A C 1
ATOM 779 O O . GLU A 1 96 ? -1.937 3.812 13.290 1.00 97.06 96 GLU A O 1
ATOM 784 N N . GLY A 1 97 ? -3.649 5.281 13.197 1.00 97.75 97 GLY A N 1
ATOM 785 C CA . GLY A 1 97 ? -3.832 5.271 11.749 1.00 97.75 97 GLY A CA 1
ATOM 786 C C . GLY A 1 97 ? -2.607 5.787 10.995 1.00 97.75 97 GLY A C 1
ATOM 787 O O . GLY A 1 97 ? -2.170 5.159 10.034 1.00 97.75 97 GLY A O 1
ATOM 788 N N . GLU A 1 98 ? -1.980 6.871 11.456 1.00 97.75 98 GLU A N 1
ATOM 789 C CA . GLU A 1 98 ? -0.751 7.410 10.864 1.00 97.75 98 GLU A CA 1
ATOM 790 C C . GLU A 1 98 ? 0.427 6.445 11.002 1.00 97.75 98 GLU A C 1
ATOM 792 O O . GLU A 1 98 ? 1.167 6.220 10.039 1.00 97.75 98 GLU A O 1
ATOM 797 N N . LYS A 1 99 ? 0.588 5.836 12.184 1.00 97.06 99 LYS A N 1
ATOM 798 C CA . LYS A 1 99 ? 1.614 4.815 12.421 1.00 97.06 99 LYS A CA 1
ATOM 799 C C . LYS A 1 99 ? 1.404 3.613 11.503 1.00 97.06 99 LYS A C 1
ATOM 801 O O . LYS A 1 99 ? 2.357 3.149 10.876 1.00 97.06 99 LYS A O 1
ATOM 806 N N . TRP A 1 100 ? 0.165 3.131 11.403 1.00 97.56 100 TRP A N 1
ATOM 807 C CA . TRP A 1 100 ? -0.203 2.051 10.494 1.00 97.56 100 TRP A CA 1
ATOM 808 C C . TRP A 1 100 ? 0.081 2.414 9.036 1.00 97.56 100 TRP A C 1
ATOM 810 O O . TRP A 1 100 ? 0.735 1.637 8.340 1.00 97.56 100 TRP A O 1
ATOM 820 N N . ARG A 1 101 ? -0.364 3.593 8.585 1.00 97.56 101 ARG A N 1
ATOM 821 C CA . ARG A 1 101 ? -0.177 4.088 7.217 1.00 97.56 101 ARG A CA 1
ATOM 822 C C . ARG A 1 101 ? 1.301 4.097 6.871 1.00 97.56 101 ARG A C 1
ATOM 824 O O . ARG A 1 101 ? 1.691 3.535 5.853 1.00 97.56 101 ARG A O 1
ATOM 831 N N . ASN A 1 102 ? 2.120 4.710 7.723 1.00 97.31 102 ASN A N 1
ATOM 832 C CA . ASN A 1 102 ? 3.535 4.890 7.440 1.00 97.31 102 ASN A CA 1
ATOM 833 C C . ASN A 1 102 ? 4.265 3.547 7.343 1.00 97.31 102 ASN A C 1
ATOM 835 O O . ASN A 1 102 ? 4.969 3.305 6.367 1.00 97.31 102 ASN A O 1
ATOM 839 N N . ALA A 1 103 ? 4.039 2.650 8.303 1.00 97.00 103 ALA A N 1
ATOM 840 C CA . ALA A 1 103 ? 4.644 1.322 8.294 1.00 97.00 103 ALA A CA 1
ATOM 841 C C . ALA A 1 103 ? 4.146 0.448 7.128 1.00 97.00 103 ALA A C 1
ATOM 843 O O . ALA A 1 103 ? 4.928 -0.293 6.536 1.00 97.00 103 ALA A O 1
ATOM 844 N N . THR A 1 104 ? 2.866 0.558 6.760 1.00 97.50 104 THR A N 1
ATOM 845 C CA . THR A 1 104 ? 2.294 -0.186 5.628 1.00 97.50 104 THR A CA 1
ATOM 846 C C . THR A 1 104 ? 2.862 0.305 4.301 1.00 97.50 104 THR A C 1
ATOM 848 O O . THR A 1 104 ? 3.258 -0.518 3.483 1.00 97.50 104 THR A O 1
ATOM 851 N N . LEU A 1 105 ? 2.963 1.624 4.096 1.00 97.44 105 LEU A N 1
ATOM 852 C CA . LEU A 1 105 ? 3.568 2.196 2.889 1.00 97.44 105 LEU A CA 1
ATOM 853 C C . LEU A 1 105 ? 5.028 1.763 2.733 1.00 97.44 105 LEU A C 1
ATOM 855 O O . LEU A 1 105 ? 5.392 1.283 1.663 1.00 97.44 105 LEU A O 1
ATOM 859 N N . VAL A 1 106 ? 5.827 1.855 3.801 1.00 96.94 106 VAL A N 1
ATOM 860 C CA . VAL A 1 106 ? 7.222 1.391 3.784 1.00 96.94 106 VAL A CA 1
ATOM 861 C C . VAL A 1 106 ? 7.293 -0.095 3.438 1.00 96.94 106 VAL A C 1
ATOM 863 O O . VAL A 1 106 ? 8.009 -0.451 2.510 1.00 96.94 106 VAL A O 1
ATOM 866 N N . CYS A 1 107 ? 6.494 -0.943 4.095 1.00 97.38 107 CYS A N 1
ATOM 867 C CA . CYS A 1 107 ? 6.457 -2.378 3.803 1.00 97.38 107 CYS A CA 1
ATOM 868 C C . CYS A 1 107 ? 6.146 -2.668 2.329 1.00 97.38 107 CYS A C 1
ATOM 870 O O . CYS A 1 107 ? 6.863 -3.434 1.692 1.00 97.38 107 CYS A O 1
ATOM 872 N N . LEU A 1 108 ? 5.100 -2.042 1.776 1.00 97.00 108 LEU A N 1
ATOM 873 C CA . LEU A 1 108 ? 4.699 -2.243 0.379 1.00 97.00 108 LEU A CA 1
ATOM 874 C C . LEU A 1 108 ? 5.818 -1.852 -0.586 1.00 97.00 108 LEU A C 1
ATOM 876 O O . LEU A 1 108 ? 6.062 -2.544 -1.566 1.00 97.00 108 LEU A O 1
ATOM 880 N N . GLN A 1 109 ? 6.485 -0.731 -0.317 1.00 96.69 109 GLN A N 1
ATOM 881 C CA . GLN A 1 109 ? 7.555 -0.214 -1.164 1.00 96.69 109 GLN A CA 1
ATOM 882 C C . GLN A 1 109 ? 8.799 -1.103 -1.078 1.00 96.69 109 GLN A C 1
ATOM 884 O O . GLN A 1 109 ? 9.370 -1.467 -2.101 1.00 96.69 109 GLN A O 1
ATOM 889 N N . GLU A 1 110 ? 9.192 -1.512 0.125 1.00 95.38 110 GLU A N 1
ATOM 890 C CA . GLU A 1 110 ? 10.361 -2.369 0.332 1.00 95.38 110 GLU A CA 1
ATOM 891 C C . GLU A 1 110 ? 10.146 -3.799 -0.170 1.00 95.38 110 GLU A C 1
ATOM 893 O O . GLU A 1 110 ? 11.098 -4.419 -0.636 1.00 95.38 110 GLU A O 1
ATOM 898 N N . ALA A 1 111 ? 8.906 -4.299 -0.180 1.00 96.00 111 ALA A N 1
ATOM 899 C CA . ALA A 1 111 ? 8.573 -5.599 -0.761 1.00 96.00 111 ALA A CA 1
ATOM 900 C C . ALA A 1 111 ? 8.858 -5.679 -2.272 1.00 96.00 111 ALA A C 1
ATOM 902 O O . ALA A 1 111 ? 9.035 -6.775 -2.794 1.00 96.00 111 ALA A O 1
ATOM 903 N N . ILE A 1 112 ? 8.937 -4.544 -2.976 1.00 96.31 112 ILE A N 1
ATOM 904 C CA . ILE A 1 112 ? 9.279 -4.491 -4.406 1.00 96.31 112 ILE A CA 1
ATOM 905 C C . ILE A 1 112 ? 10.780 -4.657 -4.639 1.00 96.31 112 ILE A C 1
ATOM 907 O O . ILE A 1 112 ? 11.188 -5.269 -5.625 1.00 96.31 112 ILE A O 1
ATOM 911 N N . VAL A 1 113 ? 11.610 -4.109 -3.750 1.00 94.69 113 VAL A N 1
ATOM 912 C CA . VAL A 1 113 ? 13.056 -3.941 -3.972 1.00 94.69 113 VAL A CA 1
ATOM 913 C C . VAL A 1 113 ? 13.775 -5.249 -4.323 1.00 94.69 113 VAL A C 1
ATOM 915 O O . VAL A 1 113 ? 14.541 -5.232 -5.286 1.00 94.69 113 VAL A O 1
ATOM 918 N N . PRO A 1 114 ? 13.514 -6.394 -3.655 1.00 95.00 114 PRO A N 1
ATOM 919 C CA . PRO A 1 114 ? 14.159 -7.664 -3.996 1.00 95.00 114 PRO A CA 1
ATOM 920 C C . PRO A 1 114 ? 13.839 -8.186 -5.402 1.00 95.00 114 PRO A C 1
ATOM 922 O O . PRO A 1 114 ? 14.535 -9.071 -5.892 1.00 95.00 114 PRO A O 1
ATOM 925 N N . HIS A 1 115 ? 12.782 -7.673 -6.034 1.00 95.31 115 HIS A N 1
ATOM 926 C CA . HIS A 1 115 ? 12.324 -8.099 -7.354 1.00 95.31 115 HIS A CA 1
ATOM 927 C C . HIS A 1 115 ? 12.777 -7.160 -8.478 1.00 95.31 115 HIS A C 1
ATOM 929 O O . HIS A 1 115 ? 12.545 -7.459 -9.648 1.00 95.31 115 HIS A O 1
ATOM 935 N N . LEU A 1 116 ? 13.412 -6.031 -8.151 1.00 93.06 116 LEU A N 1
ATOM 936 C CA . LEU A 1 116 ? 13.933 -5.099 -9.145 1.00 93.06 116 LEU A CA 1
ATOM 937 C C . LEU A 1 116 ? 15.322 -5.523 -9.621 1.00 93.06 116 LEU A C 1
ATOM 939 O O . LEU A 1 116 ? 16.246 -5.698 -8.829 1.00 93.06 116 LEU A O 1
ATOM 943 N N . GLU A 1 117 ? 15.499 -5.583 -10.939 1.00 92.19 117 GLU A N 1
ATOM 944 C CA . GLU A 1 117 ? 16.823 -5.694 -11.550 1.00 92.19 117 GLU A CA 1
ATOM 945 C C . GLU A 1 117 ? 17.502 -4.317 -11.586 1.00 92.19 117 GLU A C 1
ATOM 947 O O . GLU A 1 117 ? 17.448 -3.583 -12.574 1.00 92.19 117 GLU A O 1
ATOM 952 N N . ILE A 1 118 ? 18.138 -3.948 -10.472 1.00 91.12 118 ILE A N 1
ATOM 953 C CA . ILE A 1 118 ? 18.844 -2.669 -10.317 1.00 91.12 118 ILE A CA 1
ATOM 954 C C . ILE A 1 118 ? 20.249 -2.787 -10.929 1.00 91.12 118 ILE A C 1
ATOM 956 O O . ILE A 1 118 ? 21.254 -2.886 -10.228 1.00 91.12 118 ILE A O 1
ATOM 960 N N . THR A 1 119 ? 20.321 -2.809 -12.259 1.00 88.38 119 THR A N 1
ATOM 961 C CA . THR A 1 119 ? 21.581 -2.870 -13.017 1.00 88.38 119 THR A CA 1
ATOM 962 C C . THR A 1 119 ? 21.659 -1.768 -14.063 1.00 88.38 119 THR A C 1
ATOM 964 O O . THR A 1 119 ? 20.636 -1.289 -14.544 1.00 88.38 119 THR A O 1
ATOM 967 N N . GLU A 1 120 ? 22.879 -1.411 -14.462 1.00 85.44 120 GLU A N 1
ATOM 968 C CA . GLU A 1 120 ? 23.133 -0.544 -15.614 1.00 85.44 120 GLU A CA 1
ATOM 969 C C . GLU A 1 120 ? 23.929 -1.336 -16.676 1.00 85.44 120 GLU A C 1
ATOM 971 O O . GLU A 1 120 ? 24.963 -1.920 -16.336 1.00 85.44 120 GLU A O 1
ATOM 976 N N . PRO A 1 121 ? 23.480 -1.389 -17.946 1.00 87.38 121 PRO A N 1
ATOM 977 C CA . PRO A 1 121 ? 22.265 -0.758 -18.467 1.00 87.38 121 PRO A CA 1
ATOM 978 C C . PRO A 1 121 ? 20.982 -1.389 -17.902 1.00 87.38 121 PRO A C 1
ATOM 980 O O . PRO A 1 121 ? 20.937 -2.591 -17.626 1.00 87.38 121 PRO A O 1
ATOM 983 N N . VAL A 1 122 ? 19.939 -0.567 -17.748 1.00 89.38 122 VAL A N 1
ATOM 984 C CA . VAL A 1 122 ? 18.606 -1.025 -17.332 1.00 89.38 122 VAL A CA 1
ATOM 985 C C . VAL A 1 122 ? 18.080 -2.056 -18.328 1.00 89.38 122 VAL A C 1
ATOM 987 O O . VAL A 1 122 ? 18.087 -1.837 -19.542 1.00 89.38 122 VAL A O 1
ATOM 990 N N . LYS A 1 123 ? 17.613 -3.188 -17.806 1.00 89.44 123 LYS A N 1
ATOM 991 C CA . LYS A 1 123 ? 17.029 -4.268 -18.602 1.00 89.44 123 LYS A CA 1
ATOM 992 C C . LYS A 1 123 ? 15.527 -4.080 -18.787 1.00 89.44 123 LYS A C 1
ATOM 994 O O . LYS A 1 123 ? 14.880 -3.305 -18.088 1.00 89.44 123 LYS A O 1
ATOM 999 N N . ALA A 1 124 ? 14.971 -4.813 -19.749 1.00 90.38 124 ALA A N 1
ATOM 1000 C CA . ALA A 1 124 ? 13.529 -4.860 -19.946 1.00 90.38 124 ALA A CA 1
ATOM 1001 C C . ALA A 1 124 ? 12.836 -5.436 -18.701 1.00 90.38 124 ALA A C 1
ATOM 1003 O O . ALA A 1 124 ? 13.299 -6.427 -18.140 1.00 90.38 124 ALA A O 1
ATOM 1004 N N . CYS A 1 125 ? 11.720 -4.827 -18.299 1.00 95.56 125 CYS A N 1
ATOM 1005 C CA . CYS A 1 125 ? 10.943 -5.295 -17.160 1.00 95.56 125 CYS A CA 1
ATOM 1006 C C . CYS A 1 125 ? 9.799 -6.217 -17.579 1.00 95.56 125 CYS A C 1
ATOM 1008 O O . CYS A 1 125 ? 9.069 -5.925 -18.528 1.00 95.56 125 CYS A O 1
ATOM 1010 N N . ASP A 1 126 ? 9.582 -7.277 -16.805 1.00 96.69 126 ASP A N 1
ATOM 1011 C CA . ASP A 1 126 ? 8.349 -8.057 -16.840 1.00 96.69 126 ASP A CA 1
ATOM 1012 C C . ASP A 1 126 ? 7.255 -7.338 -16.029 1.00 96.69 126 ASP A C 1
ATOM 1014 O O . ASP A 1 126 ? 7.080 -7.542 -14.825 1.00 96.69 126 ASP A O 1
ATOM 1018 N N . CYS A 1 127 ? 6.536 -6.435 -16.697 1.00 97.19 127 CYS A N 1
ATOM 1019 C CA . CYS A 1 127 ? 5.494 -5.618 -16.075 1.00 97.19 127 CYS A CA 1
ATOM 1020 C C . CYS A 1 127 ? 4.343 -6.435 -15.457 1.00 97.19 127 CYS A C 1
ATOM 1022 O O . CYS A 1 127 ? 3.949 -6.119 -14.331 1.00 97.19 127 CYS A O 1
ATOM 1024 N N . PRO A 1 128 ? 3.796 -7.479 -16.118 1.00 97.25 128 PRO A N 1
ATOM 1025 C CA . PRO A 1 128 ? 2.817 -8.365 -15.490 1.00 97.25 128 PRO A CA 1
ATOM 1026 C C . PRO A 1 128 ? 3.330 -9.033 -14.210 1.00 97.25 128 PRO A C 1
ATOM 1028 O O . PRO A 1 128 ? 2.629 -9.008 -13.193 1.00 97.25 128 PRO A O 1
ATOM 1031 N N . ALA A 1 129 ? 4.547 -9.590 -14.225 1.00 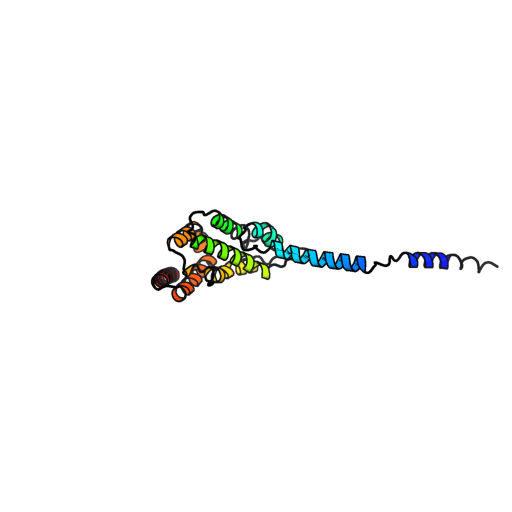96.81 129 ALA A N 1
ATOM 1032 C CA . ALA A 1 129 ? 5.121 -10.218 -13.036 1.00 96.81 129 ALA A CA 1
ATOM 1033 C C . ALA A 1 129 ? 5.322 -9.200 -11.908 1.00 96.81 129 ALA A C 1
ATOM 1035 O O . ALA A 1 129 ? 4.963 -9.462 -10.759 1.00 96.81 129 ALA A O 1
ATOM 1036 N N . MET A 1 130 ? 5.820 -8.007 -12.239 1.00 96.94 130 MET A N 1
ATOM 1037 C CA . MET A 1 130 ? 6.059 -6.956 -11.257 1.00 96.94 130 MET A CA 1
ATOM 1038 C C . MET A 1 130 ? 4.763 -6.410 -10.642 1.00 96.94 130 MET A C 1
ATOM 1040 O O . MET A 1 130 ? 4.684 -6.222 -9.427 1.00 96.94 130 MET A O 1
ATOM 1044 N N . ARG A 1 131 ? 3.708 -6.218 -11.446 1.00 96.94 131 ARG A N 1
ATOM 1045 C CA . ARG A 1 131 ? 2.374 -5.867 -10.936 1.00 96.94 131 ARG A CA 1
ATOM 1046 C C . ARG A 1 131 ? 1.880 -6.915 -9.945 1.00 96.94 131 ARG A C 1
ATOM 1048 O O . ARG A 1 131 ? 1.380 -6.555 -8.882 1.00 96.94 131 ARG A O 1
ATOM 1055 N N . LYS A 1 132 ? 2.042 -8.198 -10.277 1.00 96.12 132 LYS A N 1
ATOM 1056 C CA . LYS A 1 132 ? 1.625 -9.299 -9.406 1.00 96.12 132 LYS A CA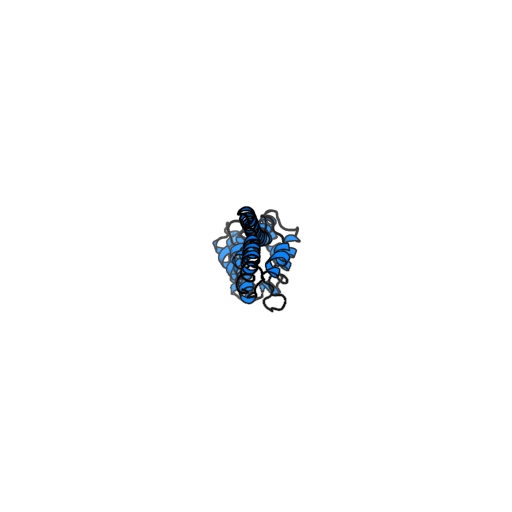 1
ATOM 1057 C C . LYS A 1 132 ? 2.360 -9.261 -8.065 1.00 96.12 132 LYS A C 1
ATOM 1059 O O . LYS A 1 132 ? 1.701 -9.310 -7.033 1.00 96.12 132 LYS A O 1
ATOM 1064 N N . VAL A 1 133 ? 3.687 -9.104 -8.073 1.00 96.62 133 VAL A N 1
ATOM 1065 C CA . VAL A 1 133 ? 4.496 -8.931 -6.850 1.00 96.62 133 VAL A CA 1
ATOM 1066 C C . VAL A 1 133 ? 3.955 -7.781 -5.999 1.00 96.62 133 VAL A C 1
ATOM 1068 O O . VAL A 1 133 ? 3.742 -7.935 -4.795 1.00 96.62 133 VAL A O 1
ATOM 1071 N N . ALA A 1 134 ? 3.680 -6.637 -6.627 1.00 96.38 134 ALA A N 1
ATOM 1072 C CA . ALA A 1 134 ? 3.194 -5.464 -5.920 1.00 96.38 134 ALA A CA 1
ATOM 1073 C C . ALA A 1 134 ? 1.816 -5.683 -5.283 1.00 96.38 134 ALA A C 1
ATOM 1075 O O . ALA A 1 134 ? 1.623 -5.370 -4.106 1.00 96.38 134 ALA A O 1
ATOM 1076 N N . ILE A 1 135 ? 0.869 -6.264 -6.019 1.00 95.50 135 ILE A N 1
ATOM 1077 C CA . ILE A 1 135 ? -0.463 -6.592 -5.501 1.00 95.50 135 ILE A CA 1
ATOM 1078 C C . ILE A 1 135 ? -0.372 -7.631 -4.377 1.00 95.50 135 ILE A C 1
ATOM 1080 O O . ILE A 1 135 ? -0.881 -7.380 -3.285 1.00 95.50 135 ILE A O 1
ATOM 1084 N N . ASP A 1 136 ? 0.341 -8.738 -4.584 1.00 95.69 136 ASP A N 1
ATOM 1085 C CA . ASP A 1 136 ? 0.443 -9.832 -3.610 1.00 95.69 136 ASP A CA 1
ATOM 1086 C C . ASP A 1 136 ? 1.033 -9.374 -2.265 1.00 95.69 136 ASP A C 1
ATOM 1088 O O . ASP A 1 136 ? 0.636 -9.866 -1.203 1.00 95.69 136 ASP A O 1
ATOM 1092 N N . SER A 1 137 ? 1.940 -8.390 -2.283 1.00 96.94 137 SER A N 1
ATOM 1093 C CA . SER A 1 137 ? 2.538 -7.841 -1.060 1.00 96.94 137 SER A CA 1
ATOM 1094 C C . SER A 1 137 ? 1.515 -7.206 -0.104 1.00 96.94 137 SER A C 1
ATOM 1096 O O . SER A 1 137 ? 1.760 -7.148 1.105 1.00 96.94 137 SER A O 1
ATOM 1098 N N . HIS A 1 138 ? 0.339 -6.790 -0.598 1.00 96.75 138 HIS A N 1
ATOM 1099 C CA . HIS A 1 138 ? -0.672 -6.102 0.207 1.00 96.75 138 HIS A CA 1
ATOM 1100 C C . HIS A 1 138 ? -1.168 -6.958 1.360 1.00 96.75 138 HIS A C 1
ATOM 1102 O O . HIS A 1 138 ? -1.232 -6.473 2.486 1.00 96.75 138 HIS A O 1
ATOM 1108 N N . VAL A 1 139 ? -1.480 -8.234 1.123 1.00 96.62 139 VAL A N 1
ATOM 1109 C CA . VAL A 1 139 ? -2.008 -9.106 2.182 1.00 96.62 139 VAL A CA 1
ATOM 1110 C C . VAL A 1 139 ? -1.006 -9.199 3.332 1.00 96.62 139 VAL A C 1
ATOM 1112 O O . VAL A 1 139 ? -1.390 -9.058 4.494 1.00 96.62 139 VAL A O 1
ATOM 1115 N N . GLY A 1 140 ? 0.281 -9.380 3.025 1.00 97.25 140 GLY A N 1
ATOM 1116 C CA . GLY A 1 140 ? 1.353 -9.409 4.020 1.00 97.25 140 GLY A CA 1
ATOM 1117 C C . GLY A 1 140 ? 1.483 -8.078 4.757 1.00 97.25 140 GLY A C 1
ATOM 1118 O O . GLY A 1 140 ? 1.308 -8.027 5.977 1.00 97.25 140 GLY A O 1
ATOM 1119 N N . CYS A 1 141 ? 1.702 -6.994 4.013 1.00 97.69 141 CYS A N 1
ATOM 1120 C CA . CYS A 1 141 ? 1.956 -5.675 4.582 1.00 97.69 141 CYS A CA 1
ATOM 1121 C C . CYS A 1 141 ? 0.779 -5.117 5.380 1.00 97.69 141 CYS A C 1
ATOM 1123 O O . CYS A 1 141 ? 1.000 -4.453 6.385 1.00 97.69 141 CYS A O 1
ATOM 1125 N N . TYR A 1 142 ? -0.463 -5.421 5.005 1.00 97.44 142 TYR A N 1
ATOM 1126 C CA . TYR A 1 142 ? -1.644 -4.965 5.736 1.00 97.44 142 TYR A CA 1
ATOM 1127 C C . TYR A 1 142 ? -1.909 -5.776 7.001 1.00 97.44 142 TYR A C 1
ATOM 1129 O O . TYR A 1 142 ? -2.659 -5.319 7.856 1.00 97.44 142 TYR A O 1
ATOM 1137 N N . THR A 1 143 ? -1.362 -6.984 7.138 1.00 97.62 143 THR A N 1
ATOM 1138 C CA . THR A 1 143 ? -1.738 -7.892 8.236 1.00 97.62 143 THR A CA 1
ATOM 1139 C C . THR A 1 143 ? -0.599 -8.221 9.188 1.00 97.62 143 THR A C 1
ATOM 1141 O O . THR A 1 143 ? -0.840 -8.891 10.195 1.00 97.62 143 THR A O 1
ATOM 1144 N N . GLN A 1 144 ? 0.620 -7.752 8.914 1.00 95.50 144 GLN A N 1
ATOM 1145 C CA . GLN A 1 144 ? 1.773 -8.015 9.768 1.00 95.50 144 GLN A CA 1
ATOM 1146 C C . GLN A 1 144 ? 1.623 -7.397 1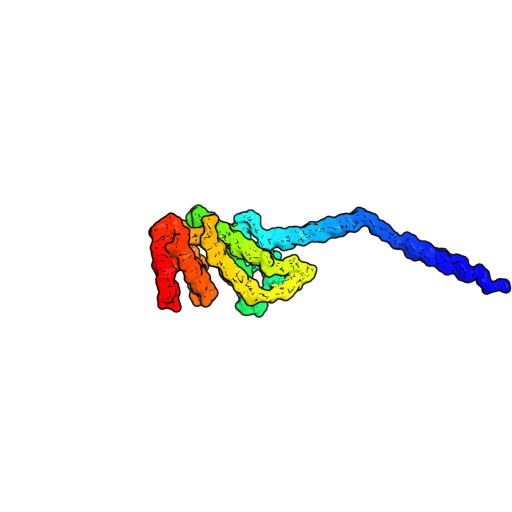1.171 1.00 95.50 144 GLN A C 1
ATOM 1148 O O . GLN A 1 144 ? 0.977 -6.355 11.315 1.00 95.50 144 GLN A O 1
ATOM 1153 N N . PRO A 1 145 ? 2.220 -7.998 12.221 1.00 93.06 145 PRO A N 1
ATOM 1154 C CA . PRO A 1 145 ? 1.974 -7.593 13.608 1.00 93.06 145 PRO A CA 1
ATOM 1155 C C . PRO A 1 145 ? 2.224 -6.107 13.912 1.00 93.06 145 PRO A C 1
ATOM 1157 O O . PRO A 1 145 ? 1.473 -5.508 14.678 1.00 93.06 145 PRO A O 1
ATOM 1160 N N . SER A 1 146 ? 3.238 -5.494 13.296 1.00 88.81 146 SER A N 1
ATOM 1161 C CA . SER A 1 146 ? 3.638 -4.099 13.542 1.00 88.81 146 SER A CA 1
ATOM 1162 C C . SER A 1 146 ? 2.678 -3.041 12.984 1.00 88.81 146 SER A C 1
ATOM 1164 O O . SER A 1 146 ? 2.705 -1.901 13.444 1.00 88.81 146 SER A O 1
ATOM 1166 N N . ASN A 1 147 ? 1.844 -3.392 12.003 1.00 93.00 147 ASN A N 1
ATOM 1167 C CA . ASN A 1 147 ? 0.957 -2.467 11.284 1.00 93.00 147 ASN A CA 1
ATOM 1168 C C . ASN A 1 147 ? -0.231 -3.221 10.680 1.00 93.00 147 ASN A C 1
ATOM 1170 O O . ASN A 1 147 ? -0.565 -3.093 9.505 1.00 93.00 147 ASN A O 1
ATOM 1174 N N . SER A 1 148 ? -0.885 -4.012 11.523 1.00 97.12 148 SER A N 1
ATOM 1175 C CA . SER A 1 148 ? -2.045 -4.793 11.124 1.00 97.12 148 SER A CA 1
ATOM 1176 C C . SER A 1 148 ? -3.292 -3.913 11.023 1.00 97.12 148 SER A C 1
ATOM 1178 O O . SER A 1 148 ? -3.772 -3.390 12.033 1.00 97.12 148 SER A O 1
ATOM 1180 N N . ILE A 1 149 ? -3.877 -3.829 9.826 1.00 97.62 149 ILE A N 1
ATOM 1181 C CA . ILE A 1 149 ? -5.188 -3.216 9.573 1.00 97.62 149 ILE A CA 1
ATOM 1182 C C . ILE A 1 149 ? -6.273 -3.862 10.441 1.00 97.62 149 ILE A C 1
ATOM 1184 O O . ILE A 1 149 ? -7.241 -3.210 10.830 1.00 97.62 149 ILE A O 1
ATOM 1188 N N . CYS A 1 150 ? -6.078 -5.130 10.825 1.00 97.75 150 CYS A N 1
ATOM 1189 C CA . CYS A 1 150 ? -7.021 -5.893 11.628 1.00 97.75 150 CYS A CA 1
ATOM 1190 C C . CYS A 1 150 ? -7.369 -5.193 12.949 1.00 97.75 150 CYS A C 1
ATOM 1192 O O . CYS A 1 150 ? -8.495 -5.311 13.440 1.00 97.75 150 CYS A O 1
ATOM 1194 N N . ASN A 1 151 ? -6.402 -4.450 13.494 1.00 96.62 151 ASN A N 1
ATOM 1195 C CA . ASN A 1 151 ? -6.465 -3.841 14.814 1.00 96.62 151 ASN A CA 1
ATOM 1196 C C . ASN A 1 151 ? -6.809 -2.352 14.796 1.00 96.62 151 ASN A C 1
ATOM 1198 O O . ASN A 1 151 ? -6.926 -1.770 15.877 1.00 96.62 151 ASN A O 1
ATOM 1202 N N . LEU A 1 152 ? -7.004 -1.752 13.620 1.00 97.31 152 LEU A N 1
ATOM 1203 C CA . LEU A 1 152 ? -7.283 -0.327 13.529 1.00 97.31 152 LEU A CA 1
ATOM 1204 C C . LEU A 1 152 ? -8.640 0.054 14.142 1.00 97.31 152 LEU A C 1
ATOM 1206 O O . LEU A 1 152 ? -9.612 -0.720 14.031 1.00 97.31 152 LEU A O 1
ATOM 1210 N N . PRO A 1 153 ? -8.711 1.249 14.759 1.00 96.31 153 PRO A N 1
ATOM 1211 C CA . PRO A 1 153 ? -9.965 1.922 15.068 1.00 96.31 153 PRO A CA 1
ATOM 1212 C C . PRO A 1 153 ? -10.860 2.053 13.829 1.00 96.31 153 PRO A C 1
ATOM 1214 O O . PRO A 1 153 ? -10.394 2.057 12.687 1.00 96.31 153 PRO A O 1
ATOM 1217 N N . THR A 1 154 ? -12.171 2.108 14.042 1.00 95.44 154 THR A N 1
ATOM 1218 C CA . THR A 1 154 ? -13.144 2.119 12.938 1.00 95.44 154 THR A CA 1
ATOM 1219 C C . THR A 1 154 ? -13.051 3.409 12.120 1.00 95.44 154 THR A C 1
ATOM 1221 O O . THR A 1 154 ? -13.198 3.369 10.903 1.00 95.44 154 THR A O 1
ATOM 1224 N N . GLU A 1 155 ? -12.747 4.533 12.759 1.00 96.62 155 GLU A N 1
ATOM 1225 C CA . GLU A 1 155 ? -12.505 5.829 12.132 1.00 96.62 155 GLU A CA 1
ATOM 1226 C C . GLU A 1 155 ? -11.366 5.777 11.103 1.00 96.62 155 GLU A C 1
ATOM 1228 O O . GLU A 1 155 ? -11.535 6.267 9.987 1.00 96.62 155 GLU A O 1
ATOM 1233 N N . ASP A 1 156 ? -10.262 5.087 11.403 1.00 97.88 156 ASP A N 1
ATOM 1234 C CA . ASP A 1 156 ? -9.150 4.936 10.461 1.00 97.88 156 ASP A CA 1
ATOM 1235 C C . ASP A 1 156 ? -9.520 4.017 9.293 1.00 97.88 156 ASP A C 1
ATOM 1237 O O . ASP A 1 156 ? -9.140 4.280 8.154 1.00 97.88 156 ASP A O 1
ATOM 1241 N N . LEU A 1 157 ? -10.312 2.964 9.537 1.00 96.12 157 LEU A N 1
ATOM 1242 C CA . LEU A 1 157 ? -10.841 2.123 8.457 1.00 96.12 157 LEU A CA 1
ATOM 1243 C C . LEU A 1 157 ? -11.754 2.911 7.511 1.00 96.12 157 LEU A C 1
ATOM 1245 O O . LEU A 1 157 ? -11.717 2.700 6.298 1.00 96.12 157 LEU A O 1
ATOM 1249 N N . VAL A 1 158 ? -12.552 3.833 8.052 1.00 95.50 158 VAL A N 1
ATOM 1250 C CA . VAL A 1 158 ? -13.387 4.736 7.255 1.00 95.50 158 VAL A CA 1
ATOM 1251 C C . VAL A 1 158 ? -12.517 5.670 6.410 1.00 95.50 158 VAL A C 1
ATOM 1253 O O . VAL A 1 158 ? -12.804 5.855 5.228 1.00 95.50 158 VAL A O 1
ATOM 1256 N N . GLU A 1 159 ? -11.437 6.223 6.965 1.00 97.25 159 GLU A N 1
ATOM 1257 C CA . GLU A 1 159 ? -10.495 7.054 6.203 1.00 97.25 159 GLU A CA 1
ATOM 1258 C C . GLU A 1 159 ? -9.766 6.267 5.102 1.00 97.25 159 GLU A C 1
ATOM 1260 O O . GLU A 1 159 ? -9.641 6.766 3.981 1.00 97.25 159 GLU A O 1
ATOM 1265 N N . ILE A 1 160 ? -9.375 5.011 5.355 1.00 95.62 160 ILE A N 1
ATOM 1266 C CA . ILE A 1 160 ? -8.841 4.108 4.317 1.00 95.62 160 ILE A CA 1
ATOM 1267 C C . ILE A 1 160 ? -9.871 3.926 3.197 1.00 95.62 160 ILE A C 1
ATOM 1269 O O . ILE A 1 160 ? -9.539 4.098 2.024 1.00 95.62 160 ILE A O 1
ATOM 1273 N N . GLY A 1 161 ? -11.128 3.637 3.542 1.00 92.62 161 GLY A N 1
ATOM 1274 C CA . GLY A 1 161 ? -12.206 3.440 2.569 1.00 92.62 161 GLY A CA 1
ATOM 1275 C C . GLY A 1 161 ? -12.496 4.669 1.699 1.00 92.62 161 GLY A C 1
ATOM 1276 O O . GLY A 1 161 ? -12.880 4.517 0.544 1.00 92.62 161 GLY A O 1
ATOM 1277 N N . LYS A 1 162 ? -12.269 5.889 2.207 1.00 93.69 162 LYS A N 1
ATOM 1278 C CA . LYS A 1 162 ? -12.386 7.137 1.422 1.00 93.69 162 LYS A CA 1
ATOM 1279 C C . LYS A 1 162 ? -11.231 7.328 0.438 1.00 93.69 162 LYS A C 1
ATOM 1281 O O . LYS A 1 162 ? -11.394 7.992 -0.587 1.00 93.69 162 LYS A O 1
ATOM 1286 N N . ILE A 1 163 ? -10.057 6.784 0.755 1.00 93.19 163 ILE A N 1
ATOM 1287 C CA . ILE A 1 163 ? -8.880 6.851 -0.111 1.00 93.19 163 ILE A CA 1
ATOM 1288 C C . ILE A 1 163 ? -8.967 5.788 -1.201 1.00 93.19 163 ILE A C 1
ATOM 1290 O O . ILE A 1 163 ? -8.733 6.100 -2.362 1.00 93.19 163 ILE A O 1
ATOM 1294 N N . VAL A 1 164 ? -9.291 4.539 -0.886 1.00 87.44 164 VAL A N 1
ATOM 1295 C CA . VAL A 1 164 ? -9.272 3.483 -1.906 1.00 87.44 164 VAL A CA 1
ATOM 1296 C C . VAL A 1 164 ? -10.445 3.667 -2.875 1.00 87.44 164 VAL A C 1
ATOM 1298 O O . VAL A 1 164 ? -11.600 3.735 -2.466 1.00 87.44 164 VAL A O 1
ATOM 1301 N N . ALA A 1 165 ? -10.168 3.790 -4.176 1.00 78.94 165 ALA A N 1
ATOM 1302 C CA . ALA A 1 165 ? -11.231 3.956 -5.161 1.00 78.94 165 ALA A CA 1
ATOM 1303 C C . ALA A 1 165 ? -12.036 2.659 -5.283 1.00 78.94 165 ALA A C 1
ATOM 1305 O O . ALA A 1 165 ? -11.469 1.576 -5.419 1.00 78.94 165 ALA A O 1
ATOM 1306 N N . LEU A 1 166 ? -13.366 2.778 -5.315 1.00 69.88 166 LEU A N 1
ATOM 1307 C CA . LEU A 1 166 ? -14.263 1.622 -5.411 1.00 69.88 166 LEU A CA 1
ATOM 1308 C C . LEU A 1 166 ? -13.923 0.726 -6.608 1.00 69.88 166 LEU A C 1
ATOM 1310 O O . LEU A 1 166 ? -13.860 -0.488 -6.458 1.00 69.88 166 LEU A O 1
ATOM 1314 N N . LYS A 1 167 ? -13.617 1.317 -7.772 1.00 70.31 167 LYS A N 1
ATOM 1315 C CA . LYS A 1 167 ? -13.217 0.568 -8.976 1.00 70.31 167 LYS A CA 1
ATOM 1316 C C . LYS A 1 167 ? -12.010 -0.354 -8.752 1.00 70.31 167 LYS A C 1
ATOM 1318 O O . LYS A 1 167 ? -11.924 -1.396 -9.389 1.00 70.31 167 LYS A O 1
ATOM 1323 N N . ASP A 1 168 ? -11.104 0.021 -7.852 1.00 77.69 168 ASP A N 1
ATOM 1324 C CA . ASP A 1 168 ? -9.880 -0.729 -7.587 1.00 77.69 168 ASP A CA 1
ATOM 1325 C C . ASP A 1 168 ? -10.143 -1.835 -6.558 1.00 77.69 168 ASP A C 1
ATOM 1327 O O . ASP A 1 168 ? -9.638 -2.941 -6.728 1.00 77.69 168 ASP A O 1
ATOM 1331 N N . ILE A 1 169 ? -11.031 -1.602 -5.579 1.00 74.00 169 ILE A N 1
ATOM 1332 C CA . ILE A 1 169 ? -11.549 -2.650 -4.676 1.00 74.00 169 ILE A CA 1
ATOM 1333 C C . ILE A 1 169 ? -12.319 -3.718 -5.458 1.00 74.00 169 ILE A C 1
ATOM 1335 O O . ILE A 1 169 ? -12.147 -4.903 -5.201 1.00 74.00 169 ILE A O 1
ATOM 1339 N N . PHE A 1 170 ? -13.160 -3.309 -6.411 1.00 77.38 170 PHE A N 1
ATOM 1340 C CA . PHE A 1 170 ? -13.980 -4.215 -7.223 1.00 77.38 170 PHE A CA 1
ATOM 1341 C C . PHE A 1 170 ? -13.252 -4.773 -8.453 1.00 77.38 170 PHE A C 1
ATOM 1343 O O . PHE A 1 170 ? -13.834 -5.538 -9.222 1.00 77.38 170 PHE A O 1
ATOM 1350 N N . SER A 1 171 ? -11.979 -4.426 -8.651 1.00 84.94 171 SER A N 1
ATOM 1351 C CA . SER A 1 171 ? -11.130 -5.177 -9.573 1.00 84.94 171 SER A CA 1
ATOM 1352 C C . SER A 1 171 ? -10.935 -6.600 -9.040 1.00 84.94 171 SER A C 1
ATOM 1354 O O . SER A 1 171 ? -10.965 -6.816 -7.830 1.00 84.94 171 SER A O 1
ATOM 1356 N N . LYS A 1 172 ? -10.695 -7.581 -9.918 1.00 87.44 172 LYS A N 1
ATOM 1357 C CA . LYS A 1 172 ? -10.442 -8.969 -9.488 1.00 87.44 172 LYS A CA 1
ATOM 1358 C C . LYS A 1 172 ? -9.316 -9.043 -8.443 1.00 87.44 172 LYS A C 1
ATOM 1360 O O . LYS A 1 172 ? -9.471 -9.667 -7.402 1.00 87.44 172 LYS A O 1
ATOM 1365 N N . GLU A 1 173 ? -8.213 -8.347 -8.713 1.00 89.19 173 GLU A N 1
ATOM 1366 C CA . GLU A 1 173 ? -7.031 -8.283 -7.845 1.00 89.19 173 GLU A CA 1
ATOM 1367 C C . GLU A 1 173 ? -7.335 -7.637 -6.484 1.00 89.19 173 GLU A C 1
ATOM 1369 O O . GLU A 1 173 ? -6.955 -8.168 -5.436 1.00 89.19 173 GLU A O 1
ATOM 1374 N N . GLY A 1 174 ? -8.044 -6.505 -6.485 1.00 87.56 174 GLY A N 1
ATOM 1375 C CA . GLY A 1 174 ? -8.443 -5.817 -5.257 1.00 87.56 174 GLY A CA 1
ATOM 1376 C C . GLY A 1 174 ? -9.425 -6.638 -4.425 1.00 87.56 174 GLY A C 1
ATOM 1377 O O . GLY A 1 174 ? -9.264 -6.739 -3.208 1.00 87.56 174 GLY A O 1
ATOM 1378 N N . TRP A 1 175 ? -10.386 -7.291 -5.078 1.00 90.06 175 TRP A N 1
ATOM 1379 C CA . TRP A 1 175 ? -11.394 -8.118 -4.424 1.00 90.06 175 TRP A CA 1
ATOM 1380 C C . TRP A 1 175 ? -10.761 -9.328 -3.737 1.00 90.06 175 TRP A C 1
ATOM 1382 O O . TRP A 1 175 ? -11.012 -9.576 -2.555 1.00 90.06 175 TRP A O 1
ATOM 1392 N N . ASP A 1 176 ? -9.869 -10.031 -4.440 1.00 93.62 176 ASP A N 1
ATOM 1393 C CA . ASP A 1 176 ? -9.132 -11.176 -3.902 1.00 93.62 176 ASP A CA 1
ATOM 1394 C C . ASP A 1 176 ? -8.217 -10.761 -2.739 1.00 93.62 176 ASP A C 1
ATOM 1396 O O . ASP A 1 176 ? -8.141 -11.458 -1.721 1.00 93.62 176 ASP A O 1
ATOM 1400 N N . THR A 1 177 ? -7.566 -9.598 -2.840 1.00 93.19 177 THR A N 1
ATOM 1401 C CA . THR A 1 177 ? -6.743 -9.032 -1.759 1.00 93.19 177 THR A CA 1
ATOM 1402 C C . THR A 1 177 ? -7.588 -8.740 -0.518 1.00 93.19 177 THR A C 1
ATOM 1404 O O . THR A 1 177 ? -7.230 -9.140 0.593 1.00 93.19 177 THR A O 1
ATOM 1407 N N . MET A 1 178 ? -8.750 -8.102 -0.688 1.00 92.88 178 MET A N 1
ATOM 1408 C CA . MET A 1 178 ? -9.658 -7.790 0.418 1.00 92.88 178 MET A CA 1
ATOM 1409 C C . MET A 1 178 ? -10.245 -9.046 1.065 1.00 92.88 178 MET A C 1
ATOM 1411 O O . MET A 1 178 ? -10.313 -9.113 2.296 1.00 92.88 178 MET A O 1
ATOM 1415 N N . LYS A 1 179 ? -10.605 -10.068 0.274 1.00 94.69 179 LYS A N 1
ATOM 1416 C CA . LYS A 1 179 ? -11.047 -11.378 0.784 1.00 94.69 179 LYS A CA 1
ATOM 1417 C C . LYS A 1 179 ? -9.987 -12.002 1.687 1.00 94.69 179 LYS A C 1
ATOM 1419 O O . LYS A 1 179 ? -10.306 -12.426 2.798 1.00 94.69 179 LYS A O 1
ATOM 1424 N N . GLN A 1 180 ? -8.730 -12.012 1.246 1.00 96.38 180 GLN A N 1
ATOM 1425 C CA . GLN A 1 180 ? -7.618 -12.576 2.012 1.00 96.38 180 GLN A CA 1
ATOM 1426 C C . GLN A 1 180 ? -7.333 -11.793 3.299 1.00 96.38 180 GLN A C 1
ATOM 1428 O O . GLN A 1 180 ? -7.176 -12.398 4.362 1.00 96.38 180 GLN A O 1
ATOM 1433 N N . ILE A 1 181 ? -7.325 -10.458 3.236 1.00 96.50 181 ILE A N 1
ATOM 1434 C CA . ILE A 1 181 ? -7.154 -9.605 4.421 1.00 96.50 181 ILE A CA 1
ATOM 1435 C C . ILE A 1 181 ? -8.278 -9.865 5.428 1.00 96.50 181 ILE A C 1
ATOM 1437 O O . ILE A 1 181 ? -7.996 -10.139 6.594 1.00 96.50 181 ILE A O 1
ATOM 1441 N N . ALA A 1 182 ? -9.542 -9.851 4.994 1.00 96.38 182 ALA A N 1
ATOM 1442 C CA . ALA A 1 182 ? -10.684 -10.091 5.876 1.00 96.38 182 ALA A CA 1
ATOM 1443 C C . ALA A 1 182 ? -10.648 -11.498 6.497 1.00 96.38 182 ALA A C 1
ATOM 1445 O O . ALA A 1 182 ? -10.857 -11.652 7.703 1.00 96.38 182 ALA A O 1
ATOM 1446 N N . ALA A 1 183 ? -10.319 -12.519 5.698 1.00 96.69 183 ALA A N 1
ATOM 1447 C CA . ALA A 1 183 ? -10.191 -13.899 6.161 1.00 96.69 183 ALA A CA 1
ATOM 1448 C C . ALA A 1 183 ? -9.074 -14.082 7.199 1.00 96.69 183 ALA A C 1
ATOM 1450 O O . ALA A 1 183 ? -9.223 -14.899 8.103 1.00 96.69 183 ALA A O 1
ATOM 1451 N N . LYS A 1 184 ? -7.983 -13.317 7.105 1.00 97.19 184 LYS A N 1
ATOM 1452 C CA . LYS A 1 184 ? -6.920 -13.316 8.115 1.00 97.19 184 LYS A CA 1
ATOM 1453 C C . LYS A 1 184 ?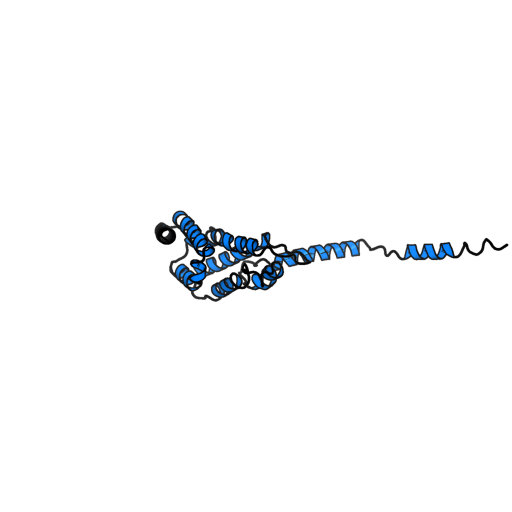 -7.336 -12.536 9.360 1.00 97.19 184 LYS A C 1
ATOM 1455 O O . LYS A 1 184 ? -7.220 -13.032 10.478 1.00 97.19 184 LYS A O 1
ATOM 1460 N N . CYS A 1 185 ? -7.893 -11.341 9.183 1.00 97.50 185 CYS A N 1
ATOM 1461 C CA . CYS A 1 185 ? -8.248 -10.473 10.298 1.00 97.50 185 CYS A CA 1
ATOM 1462 C C . CYS A 1 185 ? -9.361 -11.030 11.191 1.00 97.50 185 CYS A C 1
ATOM 1464 O O . CYS A 1 185 ? -9.321 -10.798 12.401 1.00 97.50 185 CYS A O 1
ATOM 1466 N N . LYS A 1 186 ? -10.304 -11.814 10.651 1.00 97.06 186 LYS A N 1
ATOM 1467 C CA . LYS A 1 186 ? -11.335 -12.466 11.477 1.00 97.06 186 LYS A CA 1
ATOM 1468 C C . LYS A 1 186 ? -10.753 -13.449 12.501 1.00 97.06 186 LYS A C 1
ATOM 1470 O O . LYS A 1 186 ? -11.393 -13.715 13.508 1.00 97.06 186 LYS A O 1
ATOM 1475 N N . THR A 1 187 ? -9.540 -13.967 12.281 1.00 96.06 187 THR A N 1
ATOM 1476 C CA . THR A 1 187 ? -8.868 -14.872 13.228 1.00 96.06 187 THR A CA 1
ATOM 1477 C C . THR A 1 187 ? -7.744 -14.199 14.011 1.00 96.06 187 THR A C 1
ATOM 1479 O O . THR A 1 187 ? -7.451 -14.630 15.120 1.00 96.06 187 THR A O 1
ATOM 1482 N N . THR A 1 188 ? -7.109 -13.152 13.472 1.00 96.06 188 THR A N 1
ATOM 1483 C CA . THR A 1 188 ? -5.910 -12.540 14.078 1.00 96.06 188 THR A CA 1
ATOM 1484 C C . THR A 1 188 ? -6.143 -11.191 14.756 1.00 96.06 188 THR A C 1
ATOM 1486 O O . THR A 1 188 ? -5.215 -10.670 15.373 1.00 96.06 188 THR A O 1
ATOM 1489 N N . ALA A 1 189 ? -7.328 -10.581 14.639 1.00 96.06 189 ALA A N 1
ATOM 1490 C CA . ALA A 1 189 ? -7.593 -9.318 15.325 1.00 96.06 189 ALA A CA 1
ATOM 1491 C C . ALA A 1 189 ? -7.560 -9.492 16.857 1.00 96.06 189 ALA A C 1
ATOM 1493 O O . ALA A 1 189 ? -8.012 -10.503 17.406 1.00 96.06 189 ALA A O 1
ATOM 1494 N N . GLY A 1 190 ? -7.021 -8.483 17.542 1.00 94.00 190 GLY A N 1
ATOM 1495 C CA . GLY A 1 190 ? -6.650 -8.534 18.957 1.00 94.00 190 GLY A CA 1
ATOM 1496 C C . GLY A 1 190 ? -7.822 -8.591 19.938 1.00 94.00 190 GLY A C 1
ATOM 1497 O O . GLY A 1 190 ? -7.613 -8.892 21.108 1.00 94.00 190 GLY A O 1
ATOM 1498 N N . SER A 1 191 ? -9.050 -8.348 19.482 1.00 96.12 191 SER A N 1
ATOM 1499 C CA . SER A 1 191 ? -10.256 -8.381 20.311 1.00 96.12 191 SER A CA 1
ATOM 1500 C C . SER A 1 191 ? -11.430 -9.026 19.571 1.00 96.12 191 SER A C 1
ATOM 1502 O O . SER A 1 191 ? -11.425 -9.119 18.341 1.00 96.12 191 SER A O 1
ATOM 1504 N N . ALA A 1 192 ? -12.413 -9.528 20.326 1.00 96.56 192 ALA A N 1
ATOM 1505 C CA . ALA A 1 192 ? -13.566 -10.236 19.767 1.00 96.56 192 ALA A CA 1
ATOM 1506 C C . ALA A 1 192 ? -14.408 -9.331 18.856 1.00 96.56 192 ALA A C 1
ATOM 1508 O O . ALA A 1 192 ? -14.679 -9.707 17.723 1.00 96.56 192 ALA A O 1
ATOM 1509 N N . ASP A 1 193 ? -14.685 -8.099 19.284 1.00 96.44 193 ASP A N 1
ATOM 1510 C CA . ASP A 1 193 ? -15.416 -7.092 18.505 1.00 96.44 193 ASP A CA 1
ATOM 1511 C C . ASP A 1 193 ? -14.758 -6.814 17.142 1.00 96.44 193 ASP A C 1
ATOM 1513 O O . ASP A 1 193 ? -15.430 -6.738 16.110 1.00 96.44 193 ASP A O 1
ATOM 1517 N N . LYS A 1 194 ? -13.421 -6.735 17.104 1.00 96.69 194 LYS A N 1
ATOM 1518 C CA . LYS A 1 194 ? -12.688 -6.546 15.850 1.00 96.69 194 LYS A CA 1
ATOM 1519 C C . LYS A 1 194 ? -12.760 -7.793 14.978 1.00 96.69 194 LYS A C 1
ATOM 1521 O O . LYS A 1 194 ? -12.942 -7.657 13.770 1.00 96.69 194 LYS A O 1
ATOM 1526 N N . ARG A 1 195 ? -12.633 -8.993 15.555 1.00 97.50 195 ARG A N 1
ATOM 1527 C CA . ARG A 1 195 ? -12.788 -10.254 14.809 1.00 97.50 195 ARG A CA 1
ATOM 1528 C C . ARG A 1 195 ? -14.182 -10.370 14.195 1.00 97.50 195 ARG A C 1
ATOM 1530 O O . ARG A 1 195 ? -14.269 -10.685 13.013 1.00 97.50 195 ARG A O 1
ATOM 1537 N N . ASP A 1 196 ? -15.230 -10.011 14.929 1.00 97.19 196 ASP A N 1
ATOM 1538 C CA . ASP A 1 196 ? -16.622 -10.056 14.463 1.00 97.19 196 ASP A CA 1
ATOM 1539 C C . ASP A 1 196 ? -16.885 -9.061 13.321 1.00 97.19 196 ASP A C 1
ATOM 1541 O O . ASP A 1 196 ? -17.543 -9.394 12.328 1.00 97.19 196 ASP A O 1
ATOM 1545 N N . ARG A 1 197 ? -16.302 -7.855 13.398 1.00 95.62 197 ARG A N 1
ATOM 1546 C CA . ARG A 1 197 ? -16.308 -6.879 12.292 1.00 95.62 197 ARG A CA 1
ATOM 1547 C C . ARG A 1 197 ? -15.702 -7.477 11.019 1.00 95.62 197 ARG A C 1
ATOM 1549 O O . ARG A 1 197 ? -16.283 -7.360 9.940 1.00 95.62 197 ARG A O 1
ATOM 1556 N N . TRP A 1 198 ? -14.544 -8.127 11.133 1.00 96.94 198 TRP A N 1
ATOM 1557 C CA . TRP A 1 198 ? -13.871 -8.749 9.989 1.00 96.94 198 TRP A CA 1
ATOM 1558 C C . TRP A 1 198 ? -14.562 -10.021 9.498 1.00 96.94 198 TRP A C 1
ATOM 1560 O O . TRP A 1 198 ? -14.550 -10.276 8.297 1.00 96.94 198 TRP A O 1
ATOM 1570 N N . ASP A 1 199 ? -15.202 -10.790 10.377 1.00 97.38 199 ASP A N 1
ATOM 1571 C CA . ASP A 1 199 ? -16.028 -11.935 9.991 1.00 97.38 199 ASP A CA 1
ATOM 1572 C C . ASP A 1 199 ? -17.254 -11.484 9.186 1.00 97.38 199 ASP A C 1
ATOM 1574 O O . ASP A 1 199 ? -17.543 -12.037 8.126 1.00 97.38 199 ASP A O 1
ATOM 1578 N N . THR A 1 200 ? -17.910 -10.403 9.618 1.00 95.38 200 THR A N 1
ATOM 1579 C CA . THR A 1 200 ? -19.020 -9.778 8.881 1.00 95.38 200 THR A CA 1
ATOM 1580 C C . THR A 1 200 ? -18.576 -9.331 7.488 1.00 95.38 200 THR A C 1
ATOM 1582 O O . THR A 1 200 ? -19.219 -9.673 6.495 1.00 95.38 200 THR A O 1
ATOM 1585 N N . MET A 1 201 ? -17.436 -8.639 7.394 1.00 92.50 201 MET A N 1
ATOM 1586 C CA . MET A 1 201 ? -16.844 -8.254 6.109 1.00 92.50 201 MET A CA 1
ATOM 1587 C C . MET A 1 201 ? -16.501 -9.482 5.253 1.00 92.50 201 MET A C 1
ATOM 1589 O O . MET A 1 201 ? -16.808 -9.515 4.067 1.00 92.50 201 MET A O 1
ATOM 1593 N N . SER A 1 202 ? -15.902 -10.518 5.845 1.00 93.75 202 SER A N 1
ATOM 1594 C CA . SER A 1 202 ? -15.535 -11.750 5.140 1.00 93.75 202 SER A CA 1
ATOM 1595 C C . SER A 1 202 ? -16.762 -12.455 4.559 1.00 93.75 202 SER A C 1
ATOM 1597 O O . SER A 1 202 ? -16.715 -12.916 3.420 1.00 93.75 202 SER A O 1
ATOM 1599 N N . LYS A 1 203 ? -17.878 -12.506 5.293 1.00 93.81 203 LYS A N 1
ATOM 1600 C CA . LYS A 1 203 ? -19.149 -13.049 4.791 1.00 93.81 203 LYS A CA 1
ATOM 1601 C C . LYS A 1 203 ? -19.705 -12.212 3.644 1.00 93.81 203 LYS A C 1
ATOM 1603 O O . LYS A 1 203 ? -20.056 -12.781 2.617 1.00 93.81 203 LYS A O 1
ATOM 1608 N N . ALA A 1 204 ? -19.727 -10.886 3.790 1.00 89.88 204 ALA A N 1
ATOM 1609 C CA . ALA A 1 204 ? -20.193 -9.984 2.740 1.00 89.88 204 ALA A CA 1
ATOM 1610 C C . ALA A 1 204 ? -19.372 -10.144 1.453 1.00 89.88 204 ALA A C 1
ATOM 1612 O O . ALA A 1 204 ? -19.946 -10.301 0.384 1.00 89.88 204 ALA A O 1
ATOM 1613 N N . LEU A 1 205 ? -18.041 -10.191 1.555 1.00 88.56 205 LEU A N 1
ATOM 1614 C CA . LEU A 1 205 ? -17.166 -10.383 0.398 1.00 88.56 205 LEU A CA 1
ATOM 1615 C C . LEU A 1 205 ? -17.367 -11.746 -0.275 1.00 88.56 205 LEU A C 1
ATOM 1617 O O . LEU A 1 205 ? -17.231 -11.832 -1.484 1.00 88.56 205 LEU A O 1
ATOM 1621 N N . ASN A 1 206 ? -17.667 -12.813 0.471 1.00 88.88 206 ASN A N 1
ATOM 1622 C CA . ASN A 1 206 ? -17.874 -14.155 -0.096 1.00 88.88 206 ASN A CA 1
ATOM 1623 C C . ASN A 1 206 ? -19.288 -14.394 -0.646 1.00 88.88 206 ASN A C 1
ATOM 1625 O O . ASN A 1 206 ? -19.508 -15.405 -1.307 1.00 88.88 206 ASN A O 1
ATOM 1629 N N . ALA A 1 207 ? -20.233 -13.496 -0.370 1.00 86.06 207 ALA A N 1
ATOM 1630 C CA . ALA A 1 207 ? -21.581 -13.558 -0.926 1.00 86.06 207 ALA A CA 1
ATOM 1631 C C . ALA A 1 207 ? -21.656 -13.052 -2.380 1.00 86.06 207 ALA A C 1
ATOM 1633 O O . ALA A 1 207 ? -22.666 -13.290 -3.041 1.00 86.06 207 ALA A O 1
ATOM 1634 N N . TYR A 1 208 ? -20.599 -12.382 -2.861 1.00 66.50 208 TYR A N 1
ATOM 1635 C CA . TYR A 1 208 ? -20.462 -11.829 -4.211 1.00 66.50 208 TYR A CA 1
ATOM 1636 C C . TYR A 1 208 ? -19.150 -12.289 -4.880 1.00 66.50 208 TYR A C 1
ATOM 1638 O O . TYR A 1 208 ? -19.171 -12.417 -6.120 1.00 66.50 208 TYR A O 1
#

Radius of gyration: 28.6 Å; chains: 1; bounding box: 102×29×67 Å

pLDDT: mean 85.0, std 17.68, range [42.31, 98.25]

Organism: NCBI:txid2743357

InterPro domains:
  IPR004978 Stanniocalcin [PF03298] (44-188)
  IPR004978 Stanniocalcin [PTHR11245] (44-194)

Foldseek 3Di:
DPDPPPVVVVVVVVVVVVVPPPPCDVVNVVVVVVVVVVVVVVLLVLQADPLFADLVNLVRHVCQLEPCPVPPLDDSVPPLSLLLCLLVPDPQDDPLLVQLSGQLNRQLSVQLSVVGPSDPVRDYHPSNVSSVSSLVSNLVSCPPPRRHPLADDVSSVVSVVVSDDPVQCPDPSNLVSLLSSLVRSLPPYPDNVSNVVSVVVNVVSVVD

Secondary structure (DSSP, 8-state):
--SSSSTTHHHHHHHHHHT-S----HHHHHHHHHHHHHHHHHHHHTTS--SS--THHIIIIIHHHS--TTSTT--IIIIIIHHHHHHHH-----HHHHHHHHHHHHHHHHTTGGG----SSPPPP-HHHHHHHHHHHHHHHHHSGGG-GGG--HHHHHHHHHHS-HHHHTSHHHHHHHHHHHHHHHHH-SSHHHHHHHHHHHHHHHT-